Protein AF-A0A183JDX3-F1 (afdb_monomer_lite)

pLDDT: mean 74.55, std 18.87, range [30.03, 95.31]

Sequence (227 aa):
MFKSTNFLLRFPTIQSLLNSSECTKDICSSSSLNRWYLSYLRGTRVLKPPKNPFVYDRDWENEPYKPKAKDEYLLPVKSLKDFQSLDERCKNMFTYSFVYKRQEFQENLNEILKELGFEPTDDSLAAKIVRMTLELRYKKWRLKEHPRCITLKLATKCLMNARQRTLRLLRATNLSEFHRITSALKIVHYEHVDPYRLYTDDPMVQRKNSFRNECYQVRYSDELDIY

Organism: NCBI:txid6186

InterPro domains:
  IPR009068 uS15/NS1, RNA-binding domain superfamily [SSF47060] (109-187)

Structure (mmCIF, N/CA/C/O backbone):
data_AF-A0A183JDX3-F1
#
_entry.id   AF-A0A183JDX3-F1
#
loop_
_atom_site.group_PDB
_atom_site.id
_atom_site.type_symbol
_atom_site.label_atom_id
_atom_site.label_alt_id
_atom_site.label_comp_id
_atom_site.label_asym_id
_atom_site.label_entity_id
_atom_site.label_seq_id
_atom_site.pdbx_PDB_ins_code
_atom_site.Cartn_x
_atom_site.Cartn_y
_atom_site.Cartn_z
_atom_site.occupancy
_atom_site.B_iso_or_equiv
_atom_site.auth_seq_id
_atom_site.auth_comp_id
_atom_site.auth_asym_id
_atom_site.auth_atom_id
_atom_site.pdbx_PDB_model_num
ATOM 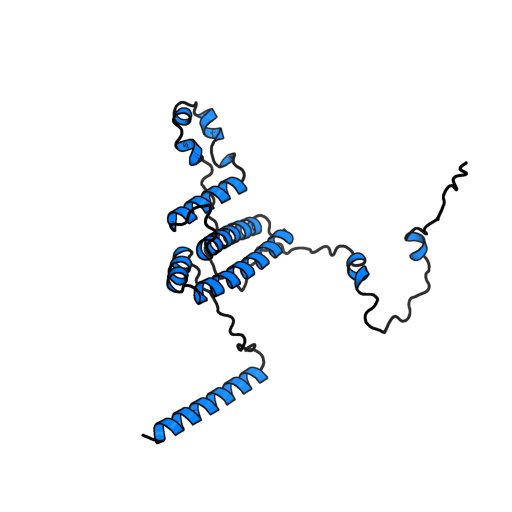1 N N . MET A 1 1 ? 35.059 55.827 22.261 1.00 35.09 1 MET A N 1
ATOM 2 C CA . MET A 1 1 ? 34.004 54.801 22.392 1.00 35.09 1 MET A CA 1
ATOM 3 C C . MET A 1 1 ? 32.829 55.181 21.495 1.00 35.09 1 MET A C 1
ATOM 5 O O . MET A 1 1 ? 32.342 56.293 21.607 1.00 35.09 1 MET A O 1
ATOM 9 N N . PHE A 1 2 ? 32.511 54.279 20.560 1.00 35.81 2 PHE A N 1
ATOM 10 C CA . PHE A 1 2 ? 31.335 54.135 19.681 1.00 35.81 2 PHE A CA 1
ATOM 11 C C . PHE A 1 2 ? 30.591 55.378 19.146 1.00 35.81 2 PHE A C 1
ATOM 13 O O . PHE A 1 2 ? 29.786 55.990 19.839 1.00 35.81 2 PHE A O 1
ATOM 20 N N . LYS A 1 3 ? 30.743 55.632 17.836 1.00 30.03 3 LYS A N 1
ATOM 21 C CA . LYS A 1 3 ? 29.701 56.246 16.995 1.00 30.03 3 LYS A CA 1
ATOM 22 C C . LYS A 1 3 ? 29.127 55.157 16.084 1.00 30.03 3 LYS A C 1
ATOM 24 O O . LYS A 1 3 ? 29.863 54.586 15.284 1.00 30.03 3 LYS A O 1
ATOM 29 N N . SER A 1 4 ? 27.842 54.851 16.240 1.00 38.09 4 SER A N 1
ATOM 30 C CA . SER A 1 4 ? 27.071 53.971 15.361 1.00 38.09 4 SER A CA 1
ATOM 31 C C . SER A 1 4 ? 26.630 54.739 14.111 1.00 38.09 4 SER A C 1
ATOM 33 O O . SER A 1 4 ? 26.054 55.822 14.198 1.00 38.09 4 SER A O 1
ATOM 35 N N . THR A 1 5 ? 26.910 54.193 12.930 1.00 39.38 5 THR A N 1
ATOM 36 C CA . THR A 1 5 ? 26.408 54.706 11.652 1.00 39.38 5 THR A CA 1
ATOM 37 C C . THR A 1 5 ? 25.025 54.118 11.383 1.00 39.38 5 THR A C 1
ATOM 39 O O . THR A 1 5 ? 24.867 52.922 11.147 1.00 39.38 5 THR A O 1
ATOM 42 N N . ASN A 1 6 ? 23.999 54.966 11.436 1.00 36.34 6 ASN A N 1
ATOM 43 C CA . ASN A 1 6 ? 22.645 54.607 11.029 1.00 36.34 6 ASN A CA 1
ATOM 44 C C . ASN A 1 6 ? 22.537 54.547 9.496 1.00 36.34 6 ASN A C 1
ATOM 46 O O . ASN A 1 6 ? 22.818 55.524 8.810 1.00 36.34 6 ASN A O 1
ATOM 50 N N . PHE A 1 7 ? 22.123 53.374 9.009 1.00 36.69 7 PHE A N 1
ATOM 51 C CA . PHE A 1 7 ? 21.102 53.122 7.983 1.00 36.69 7 PHE A CA 1
ATOM 52 C C . PHE A 1 7 ? 20.872 54.160 6.867 1.00 36.69 7 PHE A C 1
ATOM 54 O O . PHE A 1 7 ? 20.421 55.271 7.123 1.00 36.69 7 PHE A O 1
ATOM 61 N N . LEU A 1 8 ? 20.975 53.703 5.610 1.00 34.88 8 LEU A N 1
ATOM 62 C CA . LEU A 1 8 ? 19.830 53.487 4.698 1.00 34.88 8 LEU A CA 1
ATOM 63 C C . LEU A 1 8 ? 20.342 53.061 3.304 1.00 34.88 8 LEU A C 1
ATOM 65 O O . LEU A 1 8 ? 20.501 53.880 2.401 1.00 34.88 8 LEU A O 1
ATOM 69 N N . LEU A 1 9 ? 20.557 51.758 3.095 1.00 36.97 9 LEU A N 1
ATOM 70 C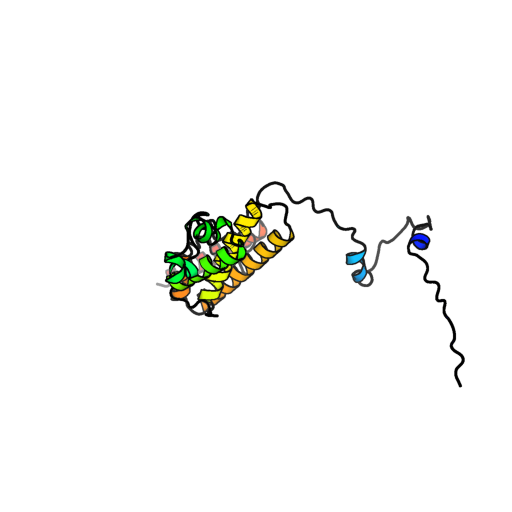 CA . LEU A 1 9 ? 20.604 51.199 1.740 1.00 36.97 9 LEU A CA 1
ATOM 71 C C . LEU A 1 9 ? 19.167 51.163 1.209 1.00 36.97 9 LEU A C 1
ATOM 73 O O . LEU A 1 9 ? 18.393 50.262 1.531 1.00 36.97 9 LEU A O 1
ATOM 77 N N . ARG A 1 10 ? 18.788 52.180 0.427 1.00 36.66 10 ARG A N 1
ATOM 78 C CA . ARG A 1 10 ? 17.559 52.151 -0.372 1.00 36.66 10 ARG A CA 1
ATOM 79 C C . ARG A 1 10 ? 17.714 51.072 -1.443 1.00 36.66 10 ARG A C 1
ATOM 81 O O . ARG A 1 10 ? 18.332 51.308 -2.475 1.00 36.66 10 ARG A O 1
ATOM 88 N N . PHE A 1 11 ? 17.153 49.893 -1.201 1.00 40.62 11 PHE A N 1
ATOM 89 C CA . PHE A 1 11 ? 16.909 48.933 -2.271 1.00 40.62 11 PHE A CA 1
ATOM 90 C C . PHE A 1 11 ? 15.756 49.451 -3.141 1.00 40.62 11 PHE A C 1
ATOM 92 O O . PHE A 1 11 ? 14.725 49.853 -2.591 1.00 40.62 11 PHE A O 1
ATOM 99 N N . PRO A 1 12 ? 15.894 49.467 -4.476 1.00 41.47 12 PRO A N 1
ATOM 100 C CA . PRO A 1 12 ? 14.787 49.822 -5.347 1.00 41.47 12 PRO A CA 1
ATOM 101 C C . PRO A 1 12 ? 13.694 48.755 -5.222 1.00 41.47 12 PRO A C 1
ATOM 103 O O . PRO A 1 12 ? 13.955 47.553 -5.288 1.00 41.47 12 PRO A O 1
ATOM 106 N N . THR A 1 13 ? 12.457 49.191 -5.000 1.00 49.69 13 THR A N 1
ATOM 107 C CA . THR A 1 13 ? 11.287 48.314 -5.014 1.00 49.69 13 THR A CA 1
ATOM 108 C C . THR A 1 13 ? 11.065 47.788 -6.429 1.00 49.69 13 THR A C 1
ATOM 110 O O . THR A 1 13 ? 11.192 48.518 -7.404 1.00 49.69 13 THR A O 1
ATOM 113 N N . ILE A 1 14 ? 10.685 46.512 -6.541 1.00 50.12 14 ILE A N 1
ATOM 114 C CA . ILE A 1 14 ? 10.474 45.757 -7.797 1.00 50.12 14 ILE A CA 1
ATOM 115 C C . ILE A 1 14 ? 9.597 46.511 -8.821 1.00 50.12 14 ILE A C 1
ATOM 117 O O . ILE A 1 14 ? 9.719 46.315 -10.026 1.00 50.12 14 ILE A O 1
ATOM 121 N N . GLN A 1 15 ? 8.754 47.428 -8.352 1.00 41.53 15 GLN A N 1
ATOM 122 C CA . GLN A 1 15 ? 7.904 48.283 -9.174 1.00 41.53 15 GLN A CA 1
ATOM 123 C C . GLN A 1 15 ? 8.677 49.277 -10.057 1.00 41.53 15 GLN A C 1
ATOM 125 O O . GLN A 1 15 ? 8.211 49.587 -11.150 1.00 41.53 15 GLN A O 1
ATOM 130 N N . SER A 1 16 ? 9.869 49.732 -9.652 1.00 43.53 16 SER A N 1
ATOM 131 C CA . SER A 1 16 ? 10.686 50.644 -10.467 1.00 43.53 16 SER A CA 1
ATOM 132 C C . SER A 1 16 ? 11.325 49.960 -11.680 1.00 43.53 16 SER A C 1
ATOM 134 O O . SER A 1 16 ? 11.709 50.642 -12.622 1.00 43.53 16 SER A O 1
ATOM 136 N N . LEU A 1 17 ? 11.427 48.626 -11.673 1.00 45.41 17 LEU A N 1
ATOM 137 C CA . LEU A 1 17 ? 11.961 47.836 -12.789 1.00 45.41 17 LEU A CA 1
ATOM 138 C C . LEU A 1 17 ? 10.897 47.489 -13.841 1.00 45.41 17 LEU A C 1
ATOM 140 O O . LEU A 1 17 ? 11.241 47.082 -14.944 1.00 45.41 17 LEU A O 1
ATOM 144 N N . LEU A 1 18 ? 9.610 47.638 -13.512 1.00 43.84 18 LEU A N 1
ATOM 145 C CA . LEU A 1 18 ? 8.501 47.293 -14.409 1.00 43.84 18 LEU A CA 1
ATOM 146 C C . LEU A 1 18 ? 8.044 48.461 -15.297 1.00 43.84 18 LEU A C 1
ATOM 148 O O . LEU A 1 18 ? 7.317 48.230 -16.258 1.00 43.84 18 LEU A O 1
ATOM 152 N N . ASN A 1 19 ? 8.482 49.693 -15.009 1.00 42.38 19 ASN A N 1
ATOM 153 C CA . ASN A 1 19 ? 8.035 50.898 -15.719 1.00 42.38 19 ASN A CA 1
ATOM 154 C C . ASN A 1 19 ? 9.002 51.402 -16.805 1.00 42.38 19 ASN A C 1
ATOM 156 O O . ASN A 1 19 ? 8.698 52.397 -17.458 1.00 42.38 19 ASN A O 1
ATOM 160 N N . SER A 1 20 ? 10.142 50.746 -17.046 1.00 42.69 20 SER A N 1
ATOM 161 C CA . SER A 1 20 ? 10.972 51.058 -18.215 1.00 42.69 20 SER A CA 1
ATOM 162 C C . SER A 1 20 ? 10.390 50.365 -19.448 1.00 42.69 20 SER A C 1
ATOM 164 O O . SER A 1 20 ? 10.692 49.206 -19.740 1.00 42.69 20 SER A O 1
ATOM 166 N N . SER A 1 21 ? 9.527 51.076 -20.167 1.00 45.25 21 SER A N 1
ATOM 167 C CA . SER A 1 21 ? 8.898 50.674 -21.429 1.00 45.25 21 SER A CA 1
ATOM 168 C C . SER A 1 21 ? 9.868 50.669 -22.622 1.00 45.25 21 SER A C 1
ATOM 170 O O . SER A 1 21 ? 9.513 51.111 -23.710 1.00 45.25 21 SER A O 1
ATOM 172 N N . GLU A 1 22 ? 11.089 50.172 -22.437 1.00 41.06 22 GLU A N 1
ATOM 173 C CA . GLU A 1 22 ? 12.123 50.104 -23.474 1.00 41.06 22 GLU A CA 1
ATOM 174 C C . GLU A 1 22 ? 12.940 48.816 -23.329 1.00 41.06 22 GLU A C 1
ATOM 176 O O . GLU A 1 22 ? 14.082 48.826 -22.889 1.00 41.06 22 GLU A O 1
ATOM 181 N N . CYS A 1 23 ? 12.341 47.671 -23.661 1.00 36.16 23 CYS A N 1
ATOM 182 C CA . CYS A 1 23 ? 13.086 46.479 -24.091 1.00 36.16 23 CYS A CA 1
ATOM 183 C C . CYS A 1 23 ? 12.130 45.418 -24.641 1.00 36.16 23 CYS A C 1
ATOM 185 O O . CYS A 1 23 ? 12.027 44.295 -24.155 1.00 36.16 23 CYS A O 1
ATOM 187 N N . THR A 1 24 ? 11.385 45.780 -25.681 1.00 45.72 24 THR A N 1
ATOM 188 C CA . THR A 1 24 ? 10.804 44.800 -26.602 1.00 45.72 24 THR A CA 1
ATOM 189 C C . THR A 1 24 ? 11.690 44.735 -27.834 1.00 45.72 24 THR A C 1
ATOM 191 O O . THR A 1 24 ? 11.332 45.260 -28.880 1.00 45.72 24 THR A O 1
ATOM 194 N N . LYS A 1 25 ? 12.881 44.149 -27.695 1.00 39.91 25 LYS A N 1
ATOM 195 C CA . LYS A 1 25 ? 13.677 43.600 -28.799 1.00 39.91 25 LYS A CA 1
ATOM 196 C C . LYS A 1 25 ? 14.837 42.794 -28.221 1.00 39.91 25 LYS A C 1
ATOM 198 O O . LYS A 1 25 ? 15.556 43.259 -27.349 1.00 39.91 25 LYS A O 1
ATOM 203 N N . ASP A 1 26 ? 14.943 41.574 -28.725 1.00 40.22 26 ASP A N 1
ATOM 204 C CA . ASP A 1 26 ? 16.137 40.736 -28.729 1.00 40.22 26 ASP A CA 1
ATOM 205 C C . ASP A 1 26 ? 16.632 40.185 -27.386 1.00 40.22 26 ASP A C 1
ATOM 207 O O . ASP A 1 26 ? 17.630 40.611 -26.819 1.00 40.22 26 ASP A O 1
ATOM 211 N N . ILE A 1 27 ? 16.007 39.085 -26.955 1.00 40.56 27 ILE A N 1
ATOM 212 C CA . ILE A 1 27 ? 16.727 38.045 -26.205 1.00 40.56 27 ILE A CA 1
ATOM 213 C C . ILE A 1 27 ? 16.559 36.713 -26.942 1.00 40.56 27 ILE A C 1
ATOM 215 O O . ILE A 1 27 ? 15.945 35.760 -26.465 1.00 40.56 27 ILE A O 1
ATOM 219 N N . CYS A 1 28 ? 17.117 36.658 -28.150 1.00 39.75 28 CYS A N 1
ATOM 220 C CA . CYS A 1 28 ? 17.696 35.422 -28.656 1.00 39.75 28 CYS A CA 1
ATOM 221 C C . CYS A 1 28 ? 19.185 35.422 -28.288 1.00 39.75 28 CYS A C 1
ATOM 223 O O . CYS A 1 28 ? 19.949 36.209 -28.833 1.00 39.75 28 CYS A O 1
ATOM 225 N N . SER A 1 29 ? 19.577 34.527 -27.375 1.00 37.00 29 SER A N 1
ATOM 226 C CA . SER A 1 29 ? 20.849 33.775 -27.352 1.00 37.00 29 SER A CA 1
ATOM 227 C C . SER A 1 29 ? 21.480 33.608 -25.960 1.00 37.00 29 SER A C 1
ATOM 229 O O . SER A 1 29 ? 21.424 34.468 -25.087 1.00 37.00 29 SER A O 1
ATOM 231 N N . SER A 1 30 ? 22.146 32.456 -25.830 1.00 36.34 30 SER A N 1
ATOM 232 C CA . SER A 1 30 ? 23.138 32.050 -24.825 1.00 36.34 30 SER A CA 1
ATOM 233 C C . SER A 1 30 ? 22.654 31.560 -23.440 1.00 36.34 30 SER A C 1
ATOM 235 O O . SER A 1 30 ? 22.502 32.269 -22.454 1.00 36.34 30 SER A O 1
ATOM 237 N N . SER A 1 31 ? 22.428 30.243 -23.391 1.00 49.88 31 SER A N 1
ATOM 238 C CA . SER A 1 31 ? 23.102 29.287 -22.493 1.00 49.88 31 SER A CA 1
ATOM 239 C C . SER A 1 31 ? 23.510 29.708 -21.063 1.00 49.88 31 SER A C 1
ATOM 241 O O . SER A 1 31 ? 24.433 30.480 -20.832 1.00 49.88 31 SER A O 1
ATOM 243 N N . SER A 1 32 ? 22.959 28.949 -20.110 1.00 48.84 32 SER A N 1
ATOM 244 C CA . SER A 1 32 ? 23.486 28.592 -18.775 1.00 48.84 32 SER A CA 1
ATOM 245 C C . SER A 1 32 ? 23.275 29.527 -17.574 1.00 48.84 32 SER A C 1
ATOM 247 O O . SER A 1 32 ? 23.035 28.996 -16.491 1.00 48.84 32 SER A O 1
ATOM 249 N N . LEU A 1 33 ? 23.250 30.856 -17.706 1.00 44.81 33 LEU A N 1
ATOM 250 C CA . LEU A 1 33 ? 23.292 31.728 -16.509 1.00 44.81 33 LEU A CA 1
ATOM 251 C C . LEU A 1 33 ? 21.928 32.144 -15.914 1.00 44.81 33 LEU A C 1
ATOM 253 O O . LEU A 1 33 ? 21.844 32.468 -14.732 1.00 44.81 33 LEU A O 1
ATOM 257 N N . ASN A 1 34 ? 20.829 32.030 -16.664 1.00 45.94 34 ASN A N 1
ATOM 258 C CA . ASN A 1 34 ? 19.515 32.552 -16.242 1.00 45.94 34 ASN A CA 1
ATOM 259 C C . ASN A 1 34 ? 18.521 31.499 -15.712 1.00 45.94 34 ASN A C 1
ATOM 261 O O . ASN A 1 34 ? 17.325 31.758 -15.579 1.00 45.94 34 ASN A O 1
ATOM 265 N N . ARG A 1 35 ? 18.978 30.277 -15.403 1.00 53.47 35 ARG A N 1
ATOM 266 C CA . ARG A 1 35 ? 18.062 29.162 -15.087 1.00 53.47 35 ARG A CA 1
ATOM 267 C C . ARG A 1 35 ? 17.521 29.166 -13.655 1.00 53.47 35 ARG A C 1
ATOM 269 O O . ARG A 1 35 ? 16.431 28.649 -13.428 1.00 53.47 35 ARG A O 1
ATOM 276 N N . TRP A 1 36 ? 18.259 29.733 -12.704 1.00 56.72 36 TRP A N 1
ATOM 277 C CA . TRP A 1 36 ? 17.958 29.591 -11.277 1.00 56.72 36 TRP A CA 1
ATOM 278 C C . TRP A 1 36 ? 16.724 30.397 -10.837 1.00 56.72 36 TRP A C 1
ATOM 280 O O . TRP A 1 36 ? 15.863 29.868 -10.129 1.00 56.72 36 TRP A O 1
ATOM 290 N N . TYR A 1 37 ? 16.564 31.626 -11.338 1.00 58.56 37 TYR A N 1
ATOM 291 C CA . TYR A 1 37 ? 15.436 32.497 -10.987 1.00 58.56 37 TYR A CA 1
ATOM 292 C C . TYR A 1 37 ? 14.173 32.270 -11.842 1.00 58.56 37 TYR A C 1
ATOM 294 O O . TYR A 1 37 ? 13.081 32.671 -11.443 1.00 58.56 37 TYR A O 1
ATOM 302 N N . LEU A 1 38 ? 14.266 31.561 -12.979 1.00 56.62 38 LEU A N 1
ATOM 303 C CA . LEU A 1 38 ? 13.101 31.194 -13.806 1.00 56.62 38 LEU A CA 1
ATOM 304 C C . LEU A 1 38 ? 12.068 30.353 -13.039 1.00 56.62 38 LEU A C 1
ATOM 306 O O . LEU A 1 38 ? 10.882 30.399 -13.356 1.00 56.62 38 LEU A O 1
ATOM 310 N N . SER A 1 39 ? 12.495 29.598 -12.024 1.00 58.28 39 SER A N 1
ATOM 311 C CA . SER A 1 39 ? 11.610 28.883 -11.090 1.00 58.28 39 SER A CA 1
ATOM 312 C C . SER A 1 39 ? 10.710 29.838 -10.304 1.00 58.28 39 SER A C 1
ATOM 314 O O . SER A 1 39 ? 9.549 29.522 -10.068 1.00 58.28 39 SER A O 1
ATOM 316 N N . TYR A 1 40 ? 11.256 30.997 -9.928 1.00 54.25 40 TYR A N 1
ATOM 317 C CA . TYR A 1 40 ? 10.613 32.013 -9.096 1.00 54.25 40 TYR A CA 1
ATOM 318 C C . TYR A 1 40 ? 9.780 33.003 -9.923 1.00 54.25 40 TYR A C 1
ATOM 320 O O . TYR A 1 40 ? 8.765 33.493 -9.441 1.00 54.25 40 TYR A O 1
ATOM 328 N N . LEU A 1 41 ? 10.167 33.258 -11.181 1.00 54.12 41 LEU A N 1
ATOM 329 C CA . LEU A 1 41 ? 9.411 34.101 -12.122 1.00 54.12 41 LEU A CA 1
ATOM 330 C C . LEU A 1 41 ? 8.269 33.370 -12.836 1.00 54.12 41 LEU A C 1
ATOM 332 O O . LEU A 1 41 ? 7.414 34.006 -13.454 1.00 54.12 41 LEU A O 1
ATOM 336 N N . ARG A 1 42 ? 8.219 32.035 -12.772 1.00 54.88 42 ARG A N 1
ATOM 337 C CA . ARG A 1 42 ? 7.025 31.296 -13.186 1.00 54.88 42 ARG A CA 1
ATOM 338 C C . ARG A 1 42 ? 5.932 31.604 -12.171 1.00 54.88 42 ARG A C 1
ATOM 340 O O . ARG A 1 42 ? 5.873 30.964 -11.125 1.00 54.88 42 ARG A O 1
ATOM 347 N N . GLY A 1 43 ? 5.062 32.559 -12.506 1.00 51.81 43 GLY A N 1
ATOM 348 C CA . GLY A 1 43 ? 3.806 32.770 -11.791 1.00 51.81 43 GLY A CA 1
ATOM 349 C C . GLY A 1 43 ? 3.154 31.419 -11.512 1.00 51.81 43 GLY A C 1
ATOM 350 O O . GLY A 1 43 ? 3.246 30.511 -12.349 1.00 51.81 43 GLY A O 1
ATOM 351 N N . THR A 1 44 ? 2.581 31.258 -10.317 1.00 49.75 44 THR A N 1
ATOM 352 C CA . THR A 1 44 ? 1.925 30.022 -9.883 1.00 49.75 44 THR A CA 1
ATOM 353 C C . THR A 1 44 ? 1.008 29.558 -11.002 1.00 49.75 44 THR A C 1
ATOM 355 O O . THR A 1 44 ? -0.056 30.129 -11.232 1.00 49.75 44 THR A O 1
ATOM 358 N N . ARG A 1 45 ? 1.445 28.549 -11.772 1.00 54.25 45 ARG A N 1
ATOM 359 C CA . ARG A 1 45 ? 0.594 27.973 -12.808 1.00 54.25 45 ARG A CA 1
ATOM 360 C C . ARG A 1 45 ? -0.629 27.495 -12.056 1.00 54.25 45 ARG A C 1
ATOM 362 O O . ARG A 1 45 ? -0.518 26.570 -11.250 1.00 54.25 45 ARG A O 1
ATOM 369 N N . VAL A 1 46 ? -1.766 28.146 -12.291 1.00 53.34 46 VAL A N 1
ATOM 370 C CA . VAL A 1 46 ? -3.067 27.679 -11.827 1.00 53.34 46 VAL A CA 1
ATOM 371 C C . VAL A 1 46 ? -3.315 26.397 -12.601 1.00 53.34 46 VAL A C 1
ATOM 373 O O . VAL A 1 46 ? -3.928 26.383 -13.667 1.00 53.34 46 VAL A O 1
ATOM 376 N N . LEU A 1 47 ? -2.720 25.309 -12.115 1.00 57.16 47 LEU A N 1
ATOM 377 C CA . LEU A 1 47 ? -3.016 23.977 -12.580 1.00 57.16 47 LEU A CA 1
ATOM 378 C C . LEU A 1 47 ? -4.502 23.830 -12.291 1.00 57.16 47 LEU A C 1
ATOM 380 O O . LEU A 1 47 ? -4.909 23.844 -11.135 1.00 57.16 47 LEU A O 1
ATOM 384 N N . LYS A 1 48 ? -5.315 23.795 -13.345 1.00 61.19 48 LYS A N 1
ATOM 385 C CA . LYS A 1 48 ? -6.716 23.403 -13.257 1.00 61.19 48 LYS A CA 1
ATOM 386 C C . LYS A 1 48 ? -6.698 21.878 -13.272 1.00 61.19 48 LYS A C 1
ATOM 388 O O . LYS A 1 48 ? -6.589 21.302 -14.355 1.00 61.19 48 LYS A O 1
ATOM 393 N N . PRO A 1 49 ? -6.687 21.200 -12.112 1.00 64.75 49 PRO A N 1
ATOM 394 C CA . PRO A 1 49 ? -6.701 19.752 -12.114 1.00 64.75 49 PRO A CA 1
ATOM 395 C C . PRO A 1 49 ? -7.998 19.270 -12.778 1.00 64.75 49 PRO A C 1
ATOM 397 O O . PRO A 1 49 ? -9.052 19.891 -12.588 1.00 64.75 49 PRO A O 1
ATOM 400 N N . PRO A 1 50 ? -7.939 18.191 -13.572 1.00 66.06 50 PRO A N 1
ATOM 401 C CA . PRO A 1 50 ? -9.121 17.646 -14.220 1.00 66.06 50 PRO A CA 1
ATOM 402 C C . PRO A 1 50 ? -10.165 17.240 -13.175 1.00 66.06 50 PRO A C 1
ATOM 404 O O . PRO A 1 50 ? -9.840 16.879 -12.044 1.00 66.06 50 PRO A O 1
ATOM 407 N N . LYS A 1 51 ? -11.442 17.329 -13.558 1.00 65.38 51 LYS A N 1
ATOM 408 C CA . LYS A 1 51 ? -12.567 16.927 -12.699 1.00 65.38 51 LYS A CA 1
ATOM 409 C C . LYS A 1 51 ? -12.695 15.406 -12.584 1.00 65.38 51 LYS A C 1
ATOM 411 O O . LYS A 1 51 ? -13.209 14.925 -11.581 1.00 65.38 51 LYS A O 1
ATOM 416 N N . ASN A 1 52 ? -12.233 14.679 -13.598 1.00 66.06 52 ASN A N 1
ATOM 417 C CA . ASN A 1 52 ? -12.397 13.235 -13.680 1.00 66.06 52 ASN A CA 1
ATOM 418 C C . ASN A 1 52 ? -11.394 12.517 -12.766 1.00 66.06 52 ASN A C 1
ATOM 420 O O . ASN A 1 52 ? -10.260 12.988 -12.616 1.00 66.06 52 ASN A O 1
ATOM 424 N N . PRO A 1 53 ? -11.789 11.376 -12.174 1.00 64.62 53 PRO A N 1
ATOM 425 C CA . PRO A 1 53 ? -10.879 10.546 -11.401 1.00 64.62 53 PRO A CA 1
ATOM 426 C C . PRO A 1 53 ? -9.705 10.108 -12.281 1.00 64.62 53 PRO A C 1
ATOM 428 O O . PRO A 1 53 ? -9.878 9.752 -13.446 1.00 64.62 53 PRO A O 1
ATOM 431 N N . PHE A 1 54 ? -8.496 10.159 -11.725 1.00 66.00 54 PHE A N 1
ATOM 432 C CA . PHE A 1 54 ? -7.305 9.742 -12.453 1.00 66.00 54 PHE A CA 1
ATOM 433 C C . PHE A 1 54 ? -7.307 8.228 -12.649 1.00 66.00 54 PHE A C 1
ATOM 435 O O . PHE A 1 54 ? -7.363 7.473 -11.678 1.00 66.00 54 PHE A O 1
ATOM 442 N N . VAL A 1 55 ? -7.187 7.809 -13.903 1.00 64.88 55 VAL A N 1
ATOM 443 C CA . VAL A 1 55 ? -6.822 6.443 -14.272 1.00 64.88 55 VAL A CA 1
ATOM 444 C C . VAL A 1 55 ? -5.302 6.412 -14.406 1.00 64.88 55 VAL A C 1
ATOM 446 O O . VAL A 1 55 ? -4.711 7.311 -15.007 1.00 64.88 55 VAL A O 1
ATOM 449 N N . TYR A 1 56 ? -4.655 5.437 -13.771 1.00 67.88 56 TYR A N 1
ATOM 450 C CA . TYR A 1 56 ? -3.214 5.244 -13.884 1.00 67.88 56 TYR A CA 1
ATOM 451 C C . TYR A 1 56 ? -2.957 4.101 -14.865 1.00 67.88 56 TYR A C 1
ATOM 453 O O . TYR A 1 56 ? -3.220 2.951 -14.541 1.00 67.88 56 TYR A O 1
ATOM 461 N N . ASP A 1 57 ? -2.385 4.402 -16.030 1.00 62.78 57 ASP A N 1
ATOM 462 C CA . ASP A 1 57 ? -2.137 3.402 -17.086 1.00 62.78 57 ASP A CA 1
ATOM 463 C C . ASP A 1 57 ? -1.183 2.272 -16.650 1.00 62.78 57 ASP A C 1
ATOM 465 O O . ASP A 1 57 ? -1.157 1.201 -17.241 1.00 62.78 57 ASP A O 1
ATOM 469 N N . ARG A 1 58 ? -0.380 2.504 -15.600 1.00 66.75 58 ARG A N 1
ATOM 470 C CA . ARG A 1 58 ? 0.585 1.541 -15.031 1.00 66.75 58 ARG A CA 1
ATOM 471 C C . ARG A 1 58 ? 0.174 1.025 -13.659 1.00 66.75 58 ARG A C 1
ATOM 473 O O . ARG A 1 58 ? 1.028 0.764 -12.804 1.00 66.75 58 ARG A O 1
ATOM 480 N N . ASP A 1 59 ? -1.124 0.960 -13.406 1.00 72.62 59 ASP A N 1
ATOM 481 C CA . ASP A 1 59 ? -1.623 0.418 -12.159 1.00 72.62 59 ASP A CA 1
ATOM 482 C C . ASP A 1 59 ? -1.592 -1.108 -12.168 1.00 72.62 59 ASP A C 1
ATOM 484 O O . ASP A 1 59 ? -2.307 -1.758 -12.917 1.00 72.62 59 ASP A O 1
ATOM 488 N N . TRP A 1 60 ? -0.730 -1.693 -11.337 1.00 75.06 60 TRP A N 1
ATOM 489 C CA . TRP A 1 60 ? -0.591 -3.151 -11.256 1.00 75.06 60 TRP A CA 1
ATOM 490 C C . TRP A 1 60 ? -1.671 -3.821 -10.395 1.00 75.06 60 TRP A C 1
ATOM 492 O O . TRP A 1 60 ? -1.637 -5.037 -10.209 1.00 75.06 60 TRP A O 1
ATOM 502 N N . GLU A 1 61 ? -2.605 -3.040 -9.848 1.00 76.00 61 GLU A N 1
ATOM 503 C CA . GLU A 1 61 ? -3.614 -3.490 -8.890 1.00 76.00 61 GLU A CA 1
ATOM 504 C C . GLU A 1 61 ? -4.985 -2.879 -9.152 1.00 76.00 61 GLU A C 1
ATOM 506 O O . GLU A 1 61 ? -5.112 -1.663 -9.302 1.00 76.00 61 GLU A O 1
ATOM 511 N N . ASN A 1 62 ? -6.011 -3.725 -9.043 1.00 67.19 62 ASN A N 1
ATOM 512 C CA . ASN A 1 62 ? -7.407 -3.341 -9.250 1.00 67.19 62 ASN A CA 1
ATOM 513 C C . ASN A 1 62 ? -8.236 -3.333 -7.955 1.00 67.19 62 ASN A C 1
ATOM 515 O O . ASN A 1 62 ? -9.361 -2.835 -7.953 1.00 67.19 62 ASN A O 1
ATOM 519 N N . GLU A 1 63 ? -7.711 -3.859 -6.842 1.00 84.00 63 GLU A N 1
ATOM 520 C CA . GLU A 1 63 ? -8.482 -3.928 -5.601 1.00 84.00 63 GLU A CA 1
ATOM 521 C C . GLU A 1 63 ? -8.657 -2.543 -4.951 1.00 84.00 63 GLU A C 1
ATOM 523 O O . GLU A 1 63 ? -7.669 -1.857 -4.660 1.00 84.00 63 GLU A O 1
ATOM 528 N N . PRO A 1 64 ? -9.905 -2.113 -4.682 1.00 85.12 64 PRO A N 1
ATOM 529 C CA . PRO A 1 64 ? -10.159 -0.861 -3.989 1.00 85.12 64 PRO A CA 1
ATOM 530 C C . PRO A 1 64 ? -9.837 -0.973 -2.493 1.00 85.12 64 PRO A C 1
ATOM 532 O O . PRO A 1 64 ? -9.904 -2.046 -1.896 1.00 85.12 64 PRO A O 1
ATOM 535 N N . TYR A 1 65 ? -9.538 0.169 -1.870 1.00 88.94 65 TYR A N 1
ATOM 536 C CA . TYR A 1 65 ? -9.524 0.270 -0.411 1.00 88.94 65 TYR A CA 1
ATOM 537 C C . TYR A 1 65 ? -10.932 0.034 0.139 1.00 88.94 65 TYR A C 1
ATOM 539 O O . TYR A 1 65 ? -11.893 0.620 -0.367 1.00 88.94 65 TYR A O 1
ATOM 547 N N . LYS A 1 66 ? -11.034 -0.806 1.169 1.00 87.81 66 LYS A N 1
ATOM 548 C CA . LYS A 1 66 ? -12.278 -1.099 1.877 1.00 87.81 66 LYS A CA 1
ATOM 549 C C . LYS A 1 66 ? -12.220 -0.409 3.244 1.00 87.81 66 LYS A C 1
ATOM 551 O O . LYS A 1 66 ? -11.459 -0.870 4.090 1.00 87.81 66 LYS A O 1
ATOM 556 N N . PRO A 1 67 ? -12.927 0.716 3.442 1.00 86.06 67 PRO A N 1
ATOM 557 C CA . PRO A 1 67 ? -13.039 1.316 4.765 1.00 86.06 67 PRO A CA 1
ATOM 558 C C . PRO A 1 67 ? -13.839 0.400 5.696 1.00 86.06 67 PRO A C 1
ATOM 560 O O . PRO A 1 67 ? -14.678 -0.377 5.224 1.00 86.06 67 PRO A O 1
ATOM 563 N N . LYS A 1 68 ? -13.589 0.509 7.000 1.00 86.00 68 LYS A N 1
ATOM 564 C CA . LYS A 1 68 ? -14.362 -0.220 8.013 1.00 86.00 68 LYS A CA 1
ATOM 565 C C . LYS A 1 68 ? -15.781 0.327 8.117 1.00 86.00 68 LYS A C 1
ATOM 567 O O . LYS A 1 68 ? -16.051 1.474 7.738 1.00 86.00 68 LYS A O 1
ATOM 572 N N . ALA A 1 69 ? -16.705 -0.496 8.609 1.00 85.94 69 ALA A N 1
ATOM 573 C CA . ALA A 1 69 ? -18.065 -0.030 8.830 1.00 85.94 69 ALA A CA 1
ATOM 574 C C . ALA A 1 69 ? -18.074 1.023 9.948 1.00 85.94 69 ALA A C 1
ATOM 576 O O . ALA A 1 69 ? -17.383 0.898 10.954 1.00 85.94 69 ALA A O 1
ATOM 577 N N . LYS A 1 70 ? -18.864 2.085 9.770 1.00 84.19 70 LYS A N 1
ATOM 578 C CA . LYS A 1 70 ? -18.881 3.225 10.701 1.00 84.19 70 LYS A CA 1
ATOM 579 C C . LYS A 1 70 ? -19.352 2.851 12.104 1.00 84.19 70 LYS A C 1
ATOM 581 O O . LYS A 1 70 ? -18.924 3.491 13.058 1.00 84.19 70 LYS A O 1
ATOM 586 N N . ASP A 1 71 ? -20.203 1.835 12.190 1.00 82.81 71 ASP A N 1
ATOM 587 C CA . ASP A 1 71 ? -20.859 1.396 13.421 1.00 82.81 71 ASP A CA 1
ATOM 588 C C . ASP A 1 71 ? -20.048 0.311 14.149 1.00 82.81 71 ASP A C 1
ATOM 590 O O . ASP A 1 71 ? -20.399 -0.105 15.250 1.00 82.81 71 ASP A O 1
ATOM 594 N N . GLU A 1 72 ? -18.942 -0.150 13.558 1.00 85.44 72 GLU A N 1
ATOM 595 C CA . GLU A 1 72 ? -18.033 -1.077 14.222 1.00 85.44 72 GLU A CA 1
ATOM 596 C C . GLU A 1 72 ? -17.247 -0.364 15.325 1.00 85.44 72 GLU A C 1
ATOM 598 O O . GLU A 1 72 ? -16.752 0.754 15.153 1.00 85.44 72 GLU A O 1
ATOM 603 N N . TYR A 1 73 ? -17.108 -1.042 16.464 1.00 84.06 73 TYR A N 1
ATOM 604 C CA . TYR A 1 73 ? -16.263 -0.591 17.563 1.00 84.06 73 TYR A CA 1
ATOM 605 C C . TYR A 1 73 ? -14.782 -0.787 17.244 1.00 84.06 73 TYR A C 1
ATOM 607 O O . TYR A 1 73 ? -14.386 -1.784 16.634 1.00 84.06 73 TYR A O 1
ATOM 615 N N . LEU A 1 74 ? -13.963 0.132 17.749 1.00 83.50 74 LEU A N 1
ATOM 616 C CA . LEU A 1 74 ? -12.508 0.049 17.713 1.00 83.50 74 LEU A CA 1
ATOM 617 C C . LEU A 1 74 ? -12.016 -1.290 18.278 1.00 83.50 74 LEU A C 1
ATOM 619 O O . LEU A 1 74 ? -12.293 -1.634 19.431 1.00 83.50 74 LEU A O 1
ATOM 623 N N . LEU A 1 75 ? -11.237 -2.028 17.484 1.00 77.38 75 LEU A N 1
ATOM 624 C CA . LEU A 1 75 ? -10.726 -3.348 17.871 1.00 77.38 75 LEU A CA 1
ATOM 625 C C . LEU A 1 75 ? -9.961 -3.365 19.206 1.00 77.38 75 LEU A C 1
ATOM 627 O O . LEU A 1 75 ? -10.239 -4.261 20.004 1.00 77.38 75 LEU A O 1
ATOM 631 N N . PRO A 1 76 ? -9.056 -2.406 19.507 1.00 78.69 76 PRO A N 1
ATOM 632 C CA . PRO A 1 76 ? -8.325 -2.412 20.778 1.00 78.69 76 PRO A CA 1
ATOM 633 C C . PRO A 1 76 ? -9.243 -2.213 21.988 1.00 78.69 76 PRO A C 1
ATOM 635 O O . PRO A 1 76 ? -8.985 -2.727 23.074 1.00 78.69 76 PRO A O 1
ATOM 638 N N . VAL A 1 77 ? -10.326 -1.459 21.793 1.00 80.06 77 VAL A N 1
ATOM 639 C CA . VAL A 1 77 ? -11.266 -1.086 22.852 1.00 80.06 77 VAL A CA 1
ATOM 640 C C . VAL A 1 77 ? -12.266 -2.214 23.102 1.00 80.06 77 VAL A C 1
ATOM 642 O O . VAL A 1 77 ? -12.620 -2.483 24.248 1.00 80.06 77 VAL A O 1
ATOM 645 N N . LYS A 1 78 ? -12.647 -2.950 22.049 1.00 79.50 78 LYS A N 1
ATOM 646 C CA . LYS A 1 78 ? -13.574 -4.089 22.126 1.00 79.50 78 LYS A CA 1
ATOM 647 C C . LYS A 1 78 ? -13.103 -5.190 23.088 1.00 79.50 78 LYS A C 1
ATOM 649 O O . LYS A 1 78 ? -13.936 -5.868 23.684 1.00 79.50 78 LYS A O 1
ATOM 654 N N . SER A 1 79 ? -11.791 -5.368 23.248 1.00 80.44 79 SER A N 1
ATOM 655 C CA . SER A 1 79 ? -11.204 -6.369 24.152 1.00 80.44 79 SER A CA 1
ATOM 656 C C . SER A 1 79 ? -11.112 -5.942 25.622 1.00 80.44 79 SER A C 1
ATOM 658 O O . SER A 1 79 ? -10.783 -6.775 26.467 1.00 80.44 79 SER A O 1
ATOM 660 N N . LEU A 1 80 ? -11.372 -4.674 25.956 1.00 87.38 80 LEU A N 1
ATOM 661 C CA . LEU A 1 80 ? -11.249 -4.180 27.330 1.00 87.38 80 LEU A CA 1
ATOM 662 C C . LEU A 1 80 ? -12.482 -4.555 28.160 1.00 87.38 80 LEU A C 1
ATOM 664 O O . LEU A 1 80 ? -13.619 -4.363 27.732 1.00 87.38 80 LEU A O 1
ATOM 668 N N . LYS A 1 81 ? -12.259 -5.055 29.381 1.00 84.50 81 LYS A N 1
ATOM 669 C CA . LYS A 1 81 ? -13.344 -5.430 30.306 1.00 84.50 81 LYS A CA 1
ATOM 670 C C . LYS A 1 81 ? -14.195 -4.219 30.692 1.00 84.50 81 LYS A C 1
ATOM 672 O O . LYS A 1 81 ? -15.419 -4.292 30.643 1.00 84.50 81 LYS A O 1
ATOM 677 N N . ASP A 1 82 ? -13.544 -3.087 30.946 1.00 85.38 82 ASP A N 1
ATOM 678 C CA . ASP A 1 82 ? -14.197 -1.835 31.346 1.00 85.38 82 ASP A CA 1
ATOM 679 C C . ASP A 1 82 ? -15.112 -1.279 30.247 1.00 85.38 82 ASP A C 1
ATOM 681 O O . ASP A 1 82 ? -16.113 -0.620 30.526 1.00 85.38 82 ASP A O 1
ATOM 685 N N . PHE A 1 83 ? -14.815 -1.590 28.981 1.00 85.44 83 PHE A N 1
ATOM 686 C CA . PHE A 1 83 ? -15.639 -1.168 27.855 1.00 85.44 83 PHE A CA 1
ATOM 687 C C . PHE A 1 83 ? -16.998 -1.874 27.835 1.00 85.44 83 PHE A C 1
ATOM 689 O O . PHE A 1 83 ? -18.002 -1.277 27.447 1.00 85.44 83 PHE A O 1
ATOM 696 N N . GLN A 1 84 ? -17.069 -3.128 28.291 1.00 84.38 84 GLN A N 1
ATOM 697 C CA . GLN A 1 84 ? -18.321 -3.888 28.308 1.00 84.38 84 GLN A CA 1
ATOM 698 C C . GLN A 1 84 ? -19.313 -3.336 29.337 1.00 84.38 84 GLN A C 1
ATOM 700 O O . GLN A 1 84 ? -20.516 -3.341 29.071 1.00 84.38 84 GLN A O 1
ATOM 705 N N . SER A 1 85 ? -18.815 -2.791 30.450 1.00 88.56 85 SER A N 1
ATOM 706 C CA . SER A 1 85 ? -19.625 -2.158 31.498 1.00 88.56 85 SER A CA 1
ATOM 707 C C . SER A 1 85 ? -20.119 -0.747 31.168 1.00 88.56 85 SER A C 1
ATOM 709 O O . SER A 1 85 ? -20.958 -0.229 31.895 1.00 88.56 85 SER A O 1
ATOM 711 N N . LEU A 1 86 ? -19.620 -0.108 30.103 1.00 86.38 86 LEU A N 1
ATOM 712 C CA . LEU A 1 86 ? -20.031 1.252 29.745 1.00 86.38 86 LEU A CA 1
ATOM 713 C C . LEU A 1 86 ? -21.461 1.314 29.195 1.00 86.38 86 LEU A C 1
ATOM 715 O O . LEU A 1 86 ? -21.928 0.401 28.504 1.00 86.38 86 LEU A O 1
ATOM 719 N N . ASP A 1 87 ? -22.103 2.460 29.417 1.00 89.88 87 ASP A N 1
ATOM 720 C CA . ASP A 1 87 ? -23.366 2.820 28.780 1.00 89.88 87 ASP A CA 1
ATOM 721 C C . ASP A 1 87 ? -23.248 2.825 27.253 1.00 89.88 87 ASP A C 1
ATOM 723 O O . ASP A 1 87 ? -22.218 3.177 26.673 1.00 89.88 87 ASP A O 1
ATOM 727 N N . GLU A 1 88 ? -24.347 2.502 26.581 1.00 86.62 88 GLU A N 1
ATOM 728 C CA . GLU A 1 88 ? -24.405 2.371 25.123 1.00 86.62 88 GLU A CA 1
ATOM 729 C C . GLU A 1 88 ? -24.090 3.690 24.396 1.00 86.62 88 GLU A C 1
ATOM 731 O O . GLU A 1 88 ? -23.387 3.707 23.386 1.00 86.62 88 GLU A O 1
ATOM 736 N N . ARG A 1 89 ? -24.488 4.830 24.979 1.00 85.88 89 ARG A N 1
ATOM 737 C CA . ARG A 1 89 ? -24.110 6.165 24.480 1.00 85.88 89 ARG A CA 1
ATOM 738 C C . ARG A 1 89 ? -22.601 6.402 24.538 1.00 85.88 89 ARG A C 1
ATOM 740 O O . ARG A 1 89 ? -22.041 6.974 23.609 1.00 85.88 89 ARG A O 1
ATOM 747 N N . CYS A 1 90 ? -21.947 5.951 25.607 1.00 85.31 90 CYS A N 1
ATOM 748 C CA . CYS A 1 90 ? -20.499 6.055 25.763 1.00 85.31 90 CYS A CA 1
ATOM 749 C C . CYS A 1 90 ? -19.778 5.085 24.819 1.00 85.31 90 CYS A C 1
ATOM 751 O O . CYS A 1 90 ? -18.778 5.462 24.215 1.00 85.31 90 CYS A O 1
ATOM 753 N N . LYS A 1 91 ? -20.315 3.874 24.617 1.00 86.38 91 LYS A N 1
ATOM 754 C CA . LYS A 1 91 ? -19.792 2.896 23.647 1.00 86.38 91 LYS A CA 1
ATOM 755 C C . LYS A 1 91 ? -19.800 3.438 22.220 1.00 86.38 91 LYS A C 1
ATOM 757 O O . LYS A 1 91 ? -18.823 3.247 21.499 1.00 86.38 91 LYS A O 1
ATOM 762 N N . ASN A 1 92 ? -20.841 4.179 21.841 1.00 87.38 92 ASN A N 1
ATOM 763 C CA . ASN A 1 92 ? -20.940 4.800 20.518 1.00 87.38 92 ASN A CA 1
ATOM 764 C C . ASN A 1 92 ? -19.825 5.817 20.233 1.00 87.38 92 ASN A C 1
ATOM 766 O O . ASN A 1 92 ? -19.521 6.061 19.075 1.00 87.38 92 ASN A O 1
ATOM 770 N N . MET A 1 93 ? -19.166 6.387 21.246 1.00 86.56 93 MET A N 1
ATOM 771 C CA . MET A 1 93 ? -18.015 7.276 21.023 1.00 86.56 93 MET A CA 1
ATOM 772 C C . MET A 1 93 ? -16.775 6.525 20.510 1.00 86.56 93 MET A C 1
ATOM 774 O O . MET A 1 93 ? -15.868 7.142 19.957 1.00 86.56 93 MET A O 1
ATOM 778 N N . PHE A 1 94 ? -16.733 5.200 20.680 1.00 86.06 94 PHE A N 1
ATOM 779 C CA . PHE A 1 94 ? -15.617 4.338 20.285 1.00 86.06 94 PHE A CA 1
ATOM 780 C C . PHE A 1 94 ? -15.873 3.589 18.970 1.00 86.06 94 PHE A C 1
ATOM 782 O O . PHE A 1 94 ? -15.225 2.576 18.702 1.00 86.06 94 PHE A O 1
ATOM 789 N N . THR A 1 95 ? -16.817 4.054 18.152 1.00 87.25 95 THR A N 1
ATOM 790 C CA . THR A 1 95 ? -17.047 3.524 16.803 1.00 87.25 95 THR A CA 1
ATOM 791 C C . THR A 1 95 ? -16.198 4.248 15.757 1.00 87.25 95 THR A C 1
ATOM 793 O O . THR A 1 95 ? -15.795 5.400 15.949 1.00 87.25 95 THR A O 1
ATOM 796 N N . TYR A 1 96 ? -15.957 3.613 14.606 1.00 86.25 96 TYR A N 1
ATOM 797 C CA . TYR A 1 96 ? -15.164 4.211 13.517 1.00 86.25 96 TYR A CA 1
ATOM 798 C C . TYR A 1 96 ? -15.763 5.495 12.924 1.00 86.25 96 TYR A C 1
ATOM 800 O O . TYR A 1 96 ? -15.059 6.247 12.250 1.00 86.25 96 TYR A O 1
ATOM 808 N N . SER A 1 97 ? -17.031 5.803 13.204 1.00 85.62 97 SER A N 1
ATOM 809 C CA . SER A 1 97 ? -17.652 7.090 12.873 1.00 85.62 97 SER A CA 1
ATOM 810 C C . SER A 1 97 ? -16.943 8.307 13.494 1.00 85.62 97 SER A C 1
ATOM 812 O O . SER A 1 97 ? -16.904 9.359 12.853 1.00 85.62 97 SER A O 1
ATOM 814 N N . PHE A 1 98 ? -16.362 8.172 14.693 1.00 84.00 98 PHE A N 1
ATOM 815 C CA . PHE A 1 98 ? -15.709 9.264 15.438 1.00 84.00 98 PHE A CA 1
ATOM 816 C C . PHE A 1 98 ? -14.179 9.265 15.322 1.00 84.00 98 PHE A C 1
ATOM 818 O O . PHE A 1 98 ? -13.501 10.133 15.873 1.00 84.00 98 PHE A O 1
ATOM 825 N N . VAL A 1 99 ? -13.621 8.304 14.591 1.00 86.50 99 VAL A N 1
ATOM 826 C CA . VAL A 1 99 ? -12.181 8.052 14.517 1.00 86.50 99 VAL A CA 1
ATOM 827 C C . VAL A 1 99 ? -11.589 8.746 13.297 1.00 86.50 99 VAL A C 1
ATOM 829 O O . VAL A 1 99 ? -12.203 8.843 12.231 1.00 86.50 99 VAL A O 1
ATOM 832 N N . TYR A 1 100 ? -10.354 9.234 13.419 1.00 86.81 100 TYR A N 1
ATOM 833 C CA . TYR A 1 100 ? -9.668 9.804 12.266 1.00 86.81 100 TYR A CA 1
ATOM 834 C C . TYR A 1 100 ? -9.417 8.720 11.211 1.00 86.81 100 TYR A C 1
ATOM 836 O O . TYR A 1 100 ? -8.824 7.687 11.514 1.00 86.81 100 TYR A O 1
ATOM 844 N N . LYS A 1 101 ? -9.715 9.010 9.935 1.00 87.44 101 LYS A N 1
ATOM 845 C CA . LYS A 1 101 ? -9.433 8.111 8.788 1.00 87.44 101 LYS A CA 1
ATOM 846 C C . LYS A 1 101 ? -7.996 7.551 8.778 1.00 87.44 101 LYS A C 1
ATOM 848 O O . LYS A 1 101 ? -7.740 6.475 8.253 1.00 87.44 101 LYS A O 1
ATOM 853 N N . ARG A 1 102 ? -7.028 8.292 9.340 1.00 88.31 102 ARG A N 1
ATOM 854 C CA . ARG A 1 102 ? -5.628 7.850 9.467 1.00 88.31 102 ARG A CA 1
ATOM 855 C C . ARG A 1 102 ? -5.444 6.731 10.497 1.00 88.31 102 ARG A C 1
ATOM 857 O O . ARG A 1 102 ? -4.635 5.847 10.249 1.00 88.31 102 ARG A O 1
ATOM 864 N N . GLN A 1 103 ? -6.146 6.791 11.625 1.00 88.44 103 GLN A N 1
ATOM 865 C CA . GLN A 1 103 ? -6.098 5.756 12.661 1.00 88.44 103 GLN A CA 1
ATOM 866 C C . GLN A 1 103 ? -6.767 4.477 12.152 1.00 88.44 103 GLN A C 1
ATOM 868 O O . GLN A 1 103 ? -6.153 3.418 12.200 1.00 88.44 103 GLN A O 1
ATOM 873 N N . GLU A 1 104 ? -7.942 4.601 11.528 1.00 90.06 104 GLU A N 1
ATOM 874 C CA . GLU A 1 104 ? -8.624 3.487 10.848 1.00 90.06 104 GLU A CA 1
ATOM 875 C C . GLU A 1 104 ? -7.699 2.791 9.831 1.00 90.06 104 GLU A C 1
ATOM 877 O O . GLU A 1 104 ? -7.563 1.569 9.823 1.00 90.06 104 GLU A O 1
ATOM 882 N N . PHE A 1 105 ? -6.995 3.575 9.006 1.00 91.94 105 PHE A N 1
ATOM 883 C CA . PHE A 1 105 ? -6.025 3.042 8.051 1.00 91.94 105 PHE A CA 1
ATOM 884 C C . PHE A 1 105 ? -4.884 2.263 8.724 1.00 91.94 105 PHE A C 1
ATOM 886 O O . PHE A 1 105 ? -4.469 1.227 8.208 1.00 91.94 105 PHE A O 1
ATOM 893 N N . GLN A 1 106 ? -4.358 2.752 9.851 1.00 91.06 106 GLN A N 1
ATOM 894 C CA . GLN A 1 106 ? -3.279 2.073 10.576 1.00 91.06 106 GLN A CA 1
ATOM 895 C C . GLN A 1 106 ? -3.735 0.735 11.157 1.00 91.06 106 GLN A C 1
ATOM 897 O O . GLN A 1 106 ? -2.980 -0.232 11.108 1.00 91.06 106 GLN A O 1
ATOM 902 N N . GLU A 1 107 ? -4.963 0.660 11.662 1.00 90.00 107 GLU A N 1
ATOM 903 C CA . GLU A 1 107 ? -5.531 -0.592 12.164 1.00 90.00 107 GLU A CA 1
ATOM 904 C C . GLU A 1 107 ? -5.733 -1.607 11.036 1.00 90.00 107 GLU A C 1
ATOM 906 O O . GLU A 1 107 ? -5.203 -2.713 11.126 1.00 90.00 107 GLU A O 1
ATOM 911 N N . ASN A 1 108 ? -6.345 -1.189 9.920 1.00 91.25 108 ASN A N 1
ATOM 912 C CA . ASN A 1 108 ? -6.474 -2.020 8.715 1.00 91.25 108 ASN A CA 1
ATOM 913 C C . ASN A 1 108 ? -5.119 -2.542 8.217 1.00 91.25 108 ASN A C 1
ATOM 915 O O . ASN A 1 108 ? -4.990 -3.694 7.805 1.00 91.25 108 ASN A O 1
ATOM 919 N N . LEU A 1 109 ? -4.089 -1.693 8.242 1.00 92.94 109 LEU A N 1
ATOM 920 C CA . LEU A 1 109 ? -2.735 -2.086 7.867 1.00 92.94 109 LEU A CA 1
ATOM 921 C C . LEU A 1 109 ? -2.185 -3.153 8.815 1.00 92.94 109 LEU A C 1
ATOM 923 O O . LEU A 1 109 ? -1.630 -4.148 8.350 1.00 92.94 109 LEU A O 1
ATOM 927 N N . ASN A 1 110 ? -2.343 -2.961 10.123 1.00 92.50 110 ASN A N 1
ATOM 928 C CA . ASN A 1 110 ? -1.852 -3.898 11.128 1.00 92.50 110 ASN A CA 1
ATOM 929 C C . ASN A 1 110 ? -2.575 -5.250 11.066 1.00 92.50 110 ASN A C 1
ATOM 931 O O . ASN A 1 110 ? -1.930 -6.278 11.256 1.00 92.50 110 ASN A O 1
ATOM 935 N N . GLU A 1 111 ? -3.880 -5.264 10.792 1.00 91.62 111 GLU A N 1
ATOM 936 C CA . GLU A 1 111 ? -4.651 -6.493 10.561 1.00 91.62 111 GLU A CA 1
ATOM 937 C C . GLU A 1 111 ? -4.112 -7.269 9.365 1.00 91.62 111 GLU A C 1
ATOM 939 O O . GLU A 1 111 ? -3.728 -8.425 9.517 1.00 91.62 111 GLU A O 1
ATOM 944 N N . ILE A 1 112 ? -3.973 -6.616 8.210 1.00 92.69 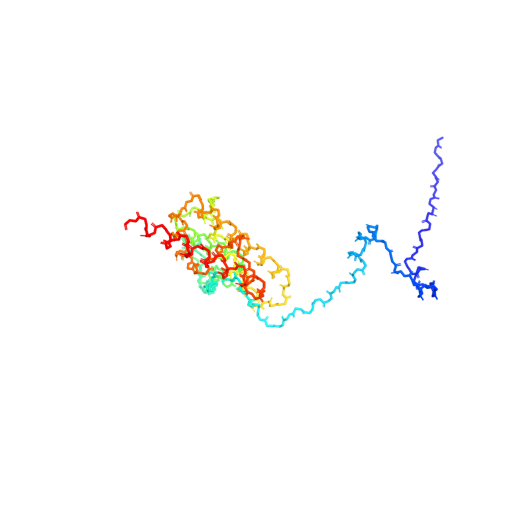112 ILE A N 1
ATOM 945 C CA . ILE A 1 112 ? -3.504 -7.276 6.985 1.00 92.69 112 ILE A CA 1
ATOM 946 C C . ILE A 1 112 ? -2.047 -7.742 7.122 1.00 92.69 112 ILE A C 1
ATOM 948 O O . ILE A 1 112 ? -1.691 -8.807 6.621 1.00 92.69 112 ILE A O 1
ATOM 952 N N . LEU A 1 113 ? -1.184 -6.987 7.814 1.00 94.25 113 LEU A N 1
ATOM 953 C CA . LEU A 1 113 ? 0.175 -7.455 8.110 1.00 94.25 113 LEU A CA 1
ATOM 954 C C . LEU A 1 113 ? 0.150 -8.740 8.943 1.00 94.25 113 LEU A C 1
ATOM 956 O O . LEU A 1 113 ? 0.828 -9.700 8.579 1.00 94.25 113 LEU A O 1
ATOM 960 N N . LYS A 1 114 ? -0.667 -8.781 10.001 1.00 93.75 114 LYS A N 1
ATOM 961 C CA . LYS A 1 114 ? -0.808 -9.966 10.857 1.00 93.75 114 LYS A CA 1
ATOM 962 C C . LYS A 1 114 ? -1.399 -11.157 10.105 1.00 93.75 114 LYS A C 1
ATOM 964 O O . LYS A 1 114 ? -0.890 -12.262 10.261 1.00 93.75 114 LYS A O 1
ATOM 969 N N . GLU A 1 115 ? -2.411 -10.945 9.262 1.00 93.44 115 GLU A N 1
ATOM 970 C CA . GLU A 1 115 ? -2.994 -11.988 8.398 1.00 93.44 115 GLU A CA 1
ATOM 971 C C . GLU A 1 115 ? -1.949 -12.621 7.472 1.00 93.44 115 GLU A C 1
ATOM 973 O O . GLU A 1 115 ? -1.971 -13.825 7.219 1.00 93.44 115 GLU A O 1
ATOM 978 N N . LEU A 1 116 ? -0.998 -11.819 6.991 1.00 93.06 116 LEU A N 1
ATOM 979 C CA . LEU A 1 116 ? 0.098 -12.283 6.145 1.00 93.06 116 LEU A CA 1
ATOM 980 C C . LEU A 1 116 ? 1.283 -12.856 6.937 1.00 93.06 116 LEU A C 1
ATOM 982 O O . LEU A 1 116 ? 2.226 -13.352 6.321 1.00 93.06 116 LEU A O 1
ATOM 986 N N . GLY A 1 117 ? 1.227 -12.844 8.271 1.00 93.50 117 GLY A N 1
ATOM 987 C CA . GLY A 1 117 ? 2.265 -13.374 9.154 1.00 93.50 117 GLY A CA 1
ATOM 988 C C . GLY A 1 117 ? 3.435 -12.421 9.408 1.00 93.50 117 GLY A C 1
ATOM 989 O O . GLY A 1 117 ? 4.517 -12.890 9.742 1.00 93.50 117 GLY A O 1
ATOM 990 N N . PHE A 1 118 ? 3.237 -11.112 9.231 1.00 93.94 118 PHE A N 1
ATOM 991 C CA . PHE A 1 118 ? 4.223 -10.079 9.559 1.00 93.94 118 PHE A CA 1
ATOM 992 C C . PHE A 1 118 ? 3.864 -9.362 10.858 1.00 93.94 118 PHE A C 1
ATOM 994 O O . PHE A 1 118 ? 2.693 -9.077 11.139 1.00 93.94 118 PHE A O 1
ATOM 1001 N N . GLU A 1 119 ? 4.883 -8.986 11.622 1.00 92.75 119 GLU A N 1
ATOM 1002 C CA . GLU A 1 119 ? 4.714 -8.079 12.745 1.00 92.75 119 GLU A CA 1
ATOM 1003 C C . GLU A 1 119 ? 4.520 -6.632 12.253 1.00 92.75 119 GLU A C 1
ATOM 1005 O O . GLU A 1 119 ? 5.120 -6.204 11.261 1.00 92.75 119 GLU A O 1
ATOM 1010 N N . PRO A 1 120 ? 3.722 -5.805 12.955 1.00 88.75 120 PRO A N 1
ATOM 1011 C CA . PRO A 1 120 ? 3.537 -4.394 12.604 1.00 88.75 120 PRO A CA 1
ATOM 1012 C C . PRO A 1 120 ? 4.826 -3.560 12.587 1.00 88.75 120 PRO A C 1
ATOM 1014 O O . PRO A 1 120 ? 4.858 -2.483 11.984 1.00 88.75 120 PRO A O 1
ATOM 1017 N N . THR A 1 121 ? 5.880 -4.035 13.245 1.00 89.88 121 THR A N 1
ATOM 1018 C CA . THR A 1 121 ? 7.216 -3.429 13.321 1.00 89.88 121 THR A CA 1
ATOM 1019 C C . THR A 1 121 ? 8.189 -3.968 12.275 1.00 89.88 121 THR A C 1
ATOM 1021 O O . THR A 1 121 ? 9.286 -3.432 12.155 1.00 89.88 121 THR A O 1
ATOM 1024 N N . ASP A 1 122 ? 7.793 -4.964 11.477 1.00 90.69 122 ASP A N 1
ATOM 1025 C CA . ASP A 1 122 ? 8.690 -5.586 10.507 1.00 90.69 122 ASP A CA 1
ATOM 1026 C C . ASP A 1 122 ? 9.090 -4.634 9.377 1.00 90.69 122 ASP A C 1
ATOM 1028 O O . ASP A 1 122 ? 8.248 -4.023 8.702 1.00 90.69 122 ASP A O 1
ATOM 1032 N N . ASP A 1 123 ? 10.398 -4.599 9.118 1.00 91.75 123 ASP A N 1
ATOM 1033 C CA . ASP A 1 123 ? 11.045 -3.790 8.081 1.00 91.75 123 ASP A CA 1
ATOM 1034 C C . ASP A 1 123 ? 11.497 -4.601 6.854 1.00 91.75 123 ASP A C 1
ATOM 1036 O O . ASP A 1 123 ? 12.239 -4.102 5.992 1.00 91.75 123 ASP A O 1
ATOM 1040 N N . SER A 1 124 ? 11.026 -5.846 6.744 1.00 93.81 124 SER A N 1
ATOM 1041 C CA . SER A 1 124 ? 11.303 -6.731 5.611 1.00 93.81 124 SER A CA 1
ATOM 1042 C C . SER A 1 124 ? 10.819 -6.127 4.282 1.00 93.81 124 SER A C 1
ATOM 1044 O O . SER A 1 124 ? 9.890 -5.314 4.229 1.00 93.81 124 SER A O 1
ATOM 1046 N N . LEU A 1 125 ? 11.450 -6.519 3.165 1.00 93.94 125 LEU A N 1
ATOM 1047 C CA . LEU A 1 125 ? 11.032 -6.071 1.824 1.00 93.94 125 LEU A CA 1
ATOM 1048 C C . LEU A 1 125 ? 9.563 -6.421 1.554 1.00 93.94 125 LEU A C 1
ATOM 1050 O O . LEU A 1 125 ? 8.809 -5.602 1.029 1.00 93.94 125 LEU A O 1
ATOM 1054 N N . ALA A 1 126 ? 9.176 -7.622 1.974 1.00 94.12 126 ALA A N 1
ATOM 1055 C CA . ALA A 1 126 ? 7.826 -8.148 1.955 1.00 94.12 126 ALA A CA 1
ATOM 1056 C C . ALA A 1 126 ? 6.825 -7.246 2.698 1.00 94.12 126 ALA A C 1
ATOM 1058 O O . ALA A 1 126 ? 5.880 -6.735 2.088 1.00 94.12 126 ALA A O 1
ATOM 1059 N N . ALA A 1 127 ? 7.076 -6.968 3.981 1.00 95.12 127 ALA A N 1
ATOM 1060 C CA . ALA A 1 127 ? 6.219 -6.110 4.795 1.00 95.12 127 ALA A CA 1
ATOM 1061 C C . ALA A 1 127 ? 6.124 -4.690 4.212 1.00 95.12 127 ALA A C 1
ATOM 1063 O O . ALA A 1 127 ? 5.037 -4.113 4.131 1.00 95.12 127 ALA A O 1
ATOM 1064 N N . LYS A 1 128 ? 7.235 -4.133 3.711 1.00 95.31 128 LYS A N 1
ATOM 1065 C CA . LYS A 1 128 ? 7.239 -2.829 3.023 1.00 95.31 128 LYS A CA 1
ATOM 1066 C C . LYS A 1 128 ? 6.310 -2.821 1.811 1.00 95.31 128 LYS A C 1
ATOM 1068 O O . LYS A 1 128 ? 5.557 -1.860 1.639 1.00 95.31 128 LYS A O 1
ATOM 1073 N N . ILE A 1 129 ? 6.328 -3.868 0.985 1.00 94.56 129 ILE A N 1
ATOM 1074 C CA . ILE A 1 129 ? 5.435 -3.991 -0.177 1.00 94.56 129 ILE A CA 1
ATOM 1075 C C . ILE A 1 129 ? 3.969 -3.999 0.259 1.00 94.56 129 ILE A C 1
ATOM 1077 O O . ILE A 1 129 ? 3.173 -3.276 -0.344 1.00 94.56 129 ILE A O 1
ATOM 1081 N N . VAL A 1 130 ? 3.620 -4.732 1.319 1.00 94.62 130 VAL A N 1
ATOM 1082 C CA . VAL A 1 130 ? 2.258 -4.729 1.884 1.00 94.62 130 VAL A CA 1
ATOM 1083 C C . VAL A 1 130 ? 1.855 -3.314 2.311 1.00 94.62 130 VAL A C 1
ATOM 1085 O O . VAL A 1 130 ? 0.827 -2.806 1.857 1.00 94.62 130 VAL A O 1
ATOM 1088 N N . ARG A 1 131 ? 2.700 -2.619 3.088 1.00 94.88 131 ARG A N 1
ATOM 1089 C CA . ARG A 1 131 ? 2.443 -1.233 3.532 1.00 94.88 131 ARG A CA 1
ATOM 1090 C C . ARG A 1 131 ? 2.217 -0.286 2.352 1.00 94.88 131 ARG A C 1
ATOM 1092 O O . ARG A 1 131 ? 1.212 0.422 2.307 1.00 94.88 131 ARG A O 1
ATOM 1099 N N . MET A 1 132 ? 3.118 -0.300 1.366 1.00 94.50 132 MET A N 1
ATOM 1100 C CA . MET A 1 132 ? 3.007 0.550 0.174 1.00 94.50 132 MET A CA 1
ATOM 1101 C C . MET A 1 132 ? 1.750 0.238 -0.641 1.00 94.50 132 MET A C 1
ATOM 1103 O O . MET A 1 132 ? 1.127 1.149 -1.183 1.00 94.50 132 MET A O 1
ATOM 1107 N N . THR A 1 133 ? 1.368 -1.034 -0.723 1.00 93.88 133 THR A N 1
ATOM 1108 C CA . THR A 1 133 ? 0.167 -1.483 -1.434 1.00 93.88 133 THR A CA 1
ATOM 1109 C C . THR A 1 133 ? -1.096 -0.940 -0.779 1.00 93.88 133 THR A C 1
ATOM 1111 O O . THR A 1 133 ? -1.918 -0.308 -1.445 1.00 93.88 133 THR A O 1
ATOM 1114 N N . LEU A 1 134 ? -1.228 -1.087 0.539 1.00 93.81 134 LEU A N 1
ATOM 1115 C CA . LEU A 1 134 ? -2.377 -0.557 1.273 1.00 93.81 134 LEU A CA 1
ATOM 1116 C C . LEU A 1 134 ? -2.423 0.971 1.238 1.00 93.81 134 LEU A C 1
ATOM 1118 O O . LEU A 1 134 ? -3.488 1.546 0.997 1.00 93.81 134 LEU A O 1
ATOM 1122 N N . GLU A 1 135 ? -1.276 1.641 1.376 1.00 93.75 135 GLU A N 1
ATOM 1123 C CA . GLU A 1 135 ? -1.194 3.092 1.194 1.00 93.75 135 GLU A CA 1
ATOM 1124 C C . GLU A 1 135 ? -1.637 3.528 -0.207 1.00 93.75 135 GLU A C 1
ATOM 1126 O O . GLU A 1 135 ? -2.305 4.555 -0.349 1.00 93.75 135 GLU A O 1
ATOM 1131 N N . LEU A 1 136 ? -1.278 2.778 -1.253 1.00 93.06 136 LEU A N 1
ATOM 1132 C CA . LEU A 1 136 ? -1.714 3.076 -2.615 1.00 93.06 136 LEU A CA 1
ATOM 1133 C C . LEU A 1 136 ? -3.224 2.951 -2.749 1.00 93.06 136 LEU A C 1
ATOM 1135 O O . LEU A 1 136 ? -3.854 3.873 -3.271 1.00 93.06 136 LEU A O 1
ATOM 1139 N N . ARG A 1 137 ? -3.815 1.866 -2.239 1.00 91.94 137 ARG A N 1
ATOM 1140 C CA . ARG A 1 137 ? -5.273 1.685 -2.222 1.00 91.94 137 ARG A CA 1
ATOM 1141 C C . ARG A 1 137 ? -5.953 2.855 -1.505 1.00 91.94 137 ARG A C 1
ATOM 1143 O O . ARG A 1 137 ? -6.871 3.462 -2.064 1.00 91.94 137 ARG A O 1
ATOM 1150 N N . TYR A 1 138 ? -5.459 3.232 -0.324 1.00 92.62 138 TYR A N 1
ATOM 1151 C CA . TYR A 1 138 ? -5.995 4.345 0.462 1.00 92.62 138 TYR A CA 1
ATOM 1152 C C . TYR A 1 138 ? -5.878 5.689 -0.270 1.00 92.62 138 TYR A C 1
ATOM 1154 O O . TYR A 1 138 ? -6.855 6.429 -0.397 1.00 92.62 138 TYR A O 1
ATOM 1162 N N . LYS A 1 139 ? -4.703 6.014 -0.820 1.00 91.44 139 LYS A N 1
ATOM 1163 C CA . LYS A 1 139 ? -4.495 7.280 -1.537 1.00 91.44 139 LYS A CA 1
ATOM 1164 C C . LYS A 1 139 ? -5.312 7.352 -2.833 1.00 91.44 139 LYS A C 1
ATOM 1166 O O . LYS A 1 139 ? -5.830 8.424 -3.143 1.00 91.44 139 LYS A O 1
ATOM 1171 N N . LYS A 1 140 ? -5.489 6.241 -3.561 1.00 89.69 140 LYS A N 1
ATOM 1172 C CA . LYS A 1 140 ? -6.403 6.171 -4.719 1.00 89.69 140 LYS A CA 1
ATOM 1173 C C . LYS A 1 140 ? -7.848 6.422 -4.304 1.00 89.69 140 LYS A C 1
ATOM 1175 O O . LYS A 1 140 ? -8.545 7.177 -4.974 1.00 89.69 140 LYS A O 1
ATOM 1180 N N . TRP A 1 141 ? -8.291 5.841 -3.191 1.00 90.00 141 TRP A N 1
ATOM 1181 C CA . TRP A 1 141 ? -9.620 6.109 -2.640 1.00 90.00 141 TRP A CA 1
ATOM 1182 C C . TRP A 1 141 ? -9.797 7.590 -2.270 1.00 90.00 141 TRP A C 1
ATOM 1184 O O . TRP A 1 141 ? -10.759 8.221 -2.705 1.00 90.00 141 TRP A O 1
ATOM 1194 N N . ARG A 1 142 ? -8.808 8.205 -1.610 1.00 89.50 142 ARG A N 1
ATOM 1195 C CA . ARG A 1 142 ? -8.808 9.653 -1.326 1.00 89.50 142 ARG A CA 1
ATOM 1196 C C . ARG A 1 142 ? -8.788 10.519 -2.590 1.00 89.50 142 ARG A C 1
ATOM 1198 O O . ARG A 1 142 ? -9.373 11.596 -2.586 1.00 89.50 142 ARG A O 1
ATOM 1205 N N . LEU A 1 143 ? -8.150 10.071 -3.674 1.00 87.75 143 LEU A N 1
ATOM 1206 C CA . LEU A 1 143 ? -8.195 10.757 -4.972 1.00 87.75 143 LEU A CA 1
ATOM 1207 C C . LEU A 1 143 ? -9.555 10.643 -5.661 1.00 87.75 143 LEU A C 1
ATOM 1209 O O . LEU A 1 143 ? -9.918 11.560 -6.391 1.00 87.75 143 LEU A O 1
ATOM 1213 N N . LYS A 1 144 ? -10.315 9.566 -5.425 1.00 86.31 144 LYS A N 1
ATOM 1214 C CA . LYS A 1 144 ? -11.711 9.481 -5.881 1.00 86.31 144 LYS A CA 1
ATOM 1215 C C . LYS A 1 144 ? -12.582 10.517 -5.162 1.00 86.31 144 LYS A C 1
ATOM 1217 O O . LYS A 1 144 ? -13.379 11.178 -5.815 1.00 86.31 144 LYS A O 1
ATOM 1222 N N . GLU A 1 145 ? -12.383 10.707 -3.854 1.00 86.81 145 GLU A N 1
ATOM 1223 C CA . GLU A 1 145 ? -13.077 11.749 -3.075 1.00 86.81 145 GLU A CA 1
ATOM 1224 C C . GLU A 1 145 ? -12.612 13.172 -3.450 1.00 86.81 145 GLU A C 1
ATOM 1226 O O . GLU A 1 145 ? -13.405 14.113 -3.491 1.00 86.81 145 GLU A O 1
ATOM 1231 N N . HIS A 1 146 ? -11.315 13.348 -3.725 1.00 86.62 146 HIS A N 1
ATOM 1232 C CA . HIS A 1 146 ? -10.689 14.650 -3.967 1.00 86.62 146 HIS A CA 1
ATOM 1233 C C . HIS A 1 146 ? -9.810 14.642 -5.234 1.00 86.62 146 HIS A C 1
ATOM 1235 O O . HIS A 1 146 ? -8.580 14.761 -5.143 1.00 86.62 146 HIS A O 1
ATOM 1241 N N . PRO A 1 147 ? -10.410 14.582 -6.439 1.00 83.38 147 PRO A N 1
ATOM 1242 C CA . PRO A 1 147 ? -9.669 14.441 -7.700 1.00 83.38 147 PRO A CA 1
ATOM 1243 C C . PRO A 1 147 ? -8.797 15.657 -8.028 1.00 83.38 147 PRO A C 1
ATOM 1245 O O . PRO A 1 147 ? -7.867 15.580 -8.822 1.00 83.38 147 PRO A O 1
ATOM 1248 N N . ARG A 1 148 ? -9.043 16.803 -7.386 1.00 81.56 148 ARG A N 1
ATOM 1249 C CA . ARG A 1 148 ? -8.286 18.037 -7.625 1.00 81.56 148 ARG A CA 1
ATOM 1250 C C . ARG A 1 148 ? -6.952 18.114 -6.873 1.00 81.56 148 ARG A C 1
ATOM 1252 O O . ARG A 1 148 ? -6.180 19.043 -7.094 1.00 81.56 148 ARG A O 1
ATOM 1259 N N . CYS A 1 149 ? -6.655 17.157 -5.995 1.00 84.81 149 CYS A N 1
ATOM 1260 C CA . CYS A 1 149 ? -5.463 17.204 -5.152 1.00 84.81 149 CYS A CA 1
ATOM 1261 C C . CYS A 1 149 ? -4.197 16.751 -5.907 1.00 84.81 149 CYS A C 1
ATOM 1263 O O . CYS A 1 149 ? -3.876 15.563 -5.990 1.00 84.81 149 CYS A O 1
ATOM 1265 N N . ILE A 1 150 ? -3.450 17.715 -6.453 1.00 83.12 150 ILE A N 1
ATOM 1266 C CA . ILE A 1 150 ? -2.244 17.460 -7.263 1.00 83.12 150 ILE A CA 1
ATOM 1267 C C . ILE A 1 150 ? -1.114 16.855 -6.425 1.00 83.12 150 ILE A C 1
ATOM 1269 O O . ILE A 1 150 ? -0.422 15.950 -6.885 1.00 83.12 150 ILE A O 1
ATOM 1273 N N . THR A 1 151 ? -0.938 17.313 -5.187 1.00 87.56 151 THR A N 1
ATOM 1274 C CA . THR A 1 151 ? 0.082 16.783 -4.270 1.00 87.56 151 THR A CA 1
ATOM 1275 C C . THR A 1 151 ? -0.149 15.301 -3.990 1.00 87.56 151 THR A C 1
ATOM 1277 O O . THR A 1 151 ? 0.780 14.501 -4.098 1.00 87.56 151 THR A O 1
ATOM 1280 N N . LEU A 1 152 ? -1.400 14.906 -3.741 1.00 87.88 152 LEU A N 1
ATOM 1281 C CA . LEU A 1 152 ? -1.783 13.507 -3.556 1.00 87.88 152 LEU A CA 1
ATOM 1282 C C . LEU A 1 152 ? -1.571 12.680 -4.834 1.00 87.88 152 LEU A C 1
ATOM 1284 O O . LEU A 1 152 ? -1.111 11.539 -4.764 1.00 87.88 152 LEU A O 1
ATOM 1288 N N . LYS A 1 153 ? -1.825 13.259 -6.013 1.00 85.19 153 LYS A N 1
ATOM 1289 C CA . LYS A 1 153 ? -1.534 12.618 -7.306 1.00 85.19 153 LYS A CA 1
ATOM 1290 C C . LYS A 1 153 ? -0.035 12.364 -7.512 1.00 85.19 153 LYS A C 1
ATOM 1292 O O . LYS A 1 153 ? 0.364 11.305 -7.994 1.00 85.19 153 LYS A O 1
ATOM 1297 N N . LEU A 1 154 ? 0.813 13.330 -7.172 1.00 86.19 154 LEU A N 1
ATOM 1298 C CA . LEU A 1 154 ? 2.262 13.157 -7.283 1.00 86.19 154 LEU A CA 1
ATOM 1299 C C . LEU A 1 154 ? 2.761 12.126 -6.268 1.00 86.19 154 LEU A C 1
ATOM 1301 O O . LEU A 1 154 ? 3.492 11.211 -6.640 1.00 86.19 154 LEU A O 1
ATOM 1305 N N . ALA A 1 155 ? 2.291 12.210 -5.022 1.00 90.06 155 ALA A N 1
ATOM 1306 C CA . ALA A 1 155 ? 2.641 11.262 -3.969 1.00 90.06 155 ALA A CA 1
ATOM 1307 C C . ALA A 1 155 ? 2.234 9.820 -4.319 1.00 90.06 155 ALA A C 1
ATOM 1309 O O . ALA A 1 155 ? 3.008 8.894 -4.090 1.00 90.06 155 ALA A O 1
ATOM 1310 N N . THR A 1 156 ? 1.053 9.619 -4.911 1.00 90.56 156 THR A N 1
ATOM 1311 C CA . THR A 1 156 ? 0.612 8.298 -5.396 1.00 90.56 156 THR A CA 1
ATOM 1312 C C . THR A 1 156 ? 1.500 7.774 -6.509 1.00 90.56 156 THR A C 1
ATOM 1314 O O . THR A 1 156 ? 1.958 6.642 -6.411 1.00 90.56 156 THR A O 1
ATOM 1317 N N . LYS A 1 157 ? 1.824 8.588 -7.521 1.00 88.00 157 LYS A N 1
ATOM 1318 C CA . LYS A 1 157 ? 2.726 8.171 -8.606 1.00 88.00 157 LYS A CA 1
ATOM 1319 C C . LYS A 1 157 ? 4.117 7.789 -8.084 1.00 88.00 157 LYS A C 1
ATOM 1321 O O . LYS A 1 157 ? 4.662 6.763 -8.487 1.00 88.00 157 LYS A O 1
ATOM 1326 N N . CYS A 1 158 ? 4.679 8.582 -7.171 1.00 90.25 158 CYS A N 1
ATOM 1327 C CA . CYS A 1 158 ? 5.958 8.266 -6.533 1.00 90.25 158 CYS A CA 1
ATOM 1328 C C . CYS A 1 158 ? 5.887 6.945 -5.756 1.00 90.25 158 CYS A C 1
ATOM 1330 O O . CYS A 1 158 ? 6.781 6.110 -5.889 1.00 90.25 158 CYS A O 1
ATOM 1332 N N . LEU A 1 159 ? 4.805 6.727 -5.004 1.00 92.56 159 LEU A N 1
ATOM 1333 C CA . LEU A 1 159 ? 4.596 5.497 -4.245 1.00 92.56 159 LEU A CA 1
ATOM 1334 C C . LEU A 1 159 ? 4.419 4.271 -5.156 1.00 92.56 159 LEU A C 1
ATOM 1336 O O . LEU A 1 159 ? 4.966 3.215 -4.855 1.00 92.56 159 LEU A O 1
ATOM 1340 N N . MET A 1 160 ? 3.734 4.412 -6.298 1.00 90.25 160 MET A N 1
ATOM 1341 C CA . MET A 1 160 ? 3.631 3.348 -7.303 1.00 90.25 160 MET A CA 1
ATOM 1342 C C . MET A 1 160 ? 5.020 2.940 -7.790 1.00 90.25 160 MET A C 1
ATOM 1344 O O . MET A 1 160 ? 5.365 1.765 -7.727 1.00 90.25 160 MET A O 1
ATOM 1348 N N . ASN A 1 161 ? 5.851 3.902 -8.196 1.00 88.44 161 ASN A N 1
ATOM 1349 C CA . ASN A 1 161 ? 7.212 3.624 -8.661 1.00 88.44 161 ASN A CA 1
ATOM 1350 C C . ASN A 1 161 ? 8.083 2.981 -7.564 1.00 88.44 161 ASN A C 1
ATOM 1352 O O . ASN A 1 161 ? 8.847 2.055 -7.843 1.00 88.44 161 ASN A O 1
ATOM 1356 N N . ALA A 1 162 ? 7.956 3.441 -6.315 1.00 91.75 162 ALA A N 1
ATOM 1357 C CA . ALA A 1 162 ? 8.665 2.864 -5.173 1.00 91.75 162 ALA A CA 1
ATOM 1358 C C . ALA A 1 162 ? 8.248 1.405 -4.918 1.00 91.75 162 ALA A C 1
ATOM 1360 O O . ALA A 1 162 ? 9.112 0.534 -4.769 1.00 91.75 162 ALA A O 1
ATOM 1361 N N . ARG A 1 163 ? 6.941 1.107 -4.966 1.00 92.75 163 ARG A N 1
ATOM 1362 C CA . ARG A 1 163 ? 6.421 -0.267 -4.887 1.00 92.75 163 ARG A CA 1
ATOM 1363 C C . ARG A 1 163 ? 6.931 -1.130 -6.042 1.00 92.75 163 ARG A C 1
ATOM 1365 O O . ARG A 1 163 ? 7.354 -2.258 -5.830 1.00 92.75 163 ARG A O 1
ATOM 1372 N N . GLN A 1 164 ? 6.938 -0.609 -7.267 1.00 89.44 164 GLN A N 1
ATOM 1373 C CA . GLN A 1 164 ? 7.448 -1.348 -8.427 1.00 89.44 164 GLN A CA 1
ATOM 1374 C C . GLN A 1 164 ? 8.932 -1.705 -8.263 1.00 89.44 164 GLN A C 1
ATOM 1376 O O . GLN A 1 164 ? 9.330 -2.838 -8.532 1.00 89.44 164 GLN A O 1
ATOM 1381 N N . ARG A 1 165 ? 9.756 -0.762 -7.789 1.00 89.69 165 ARG A N 1
ATOM 1382 C CA . ARG A 1 165 ? 11.184 -1.002 -7.531 1.00 89.69 165 ARG A CA 1
ATOM 1383 C C . ARG A 1 165 ? 11.393 -2.063 -6.453 1.00 89.69 165 ARG A C 1
ATOM 1385 O O . ARG A 1 165 ? 12.221 -2.948 -6.626 1.00 89.69 165 ARG A O 1
ATOM 1392 N N . THR A 1 166 ? 10.641 -1.987 -5.365 1.00 93.06 166 THR A N 1
ATOM 1393 C CA . THR A 1 166 ? 10.757 -2.927 -4.239 1.00 93.06 166 THR A CA 1
ATOM 1394 C C . THR A 1 166 ? 10.242 -4.320 -4.585 1.00 93.06 166 THR A C 1
ATOM 1396 O O . THR A 1 166 ? 10.895 -5.289 -4.220 1.00 93.06 166 THR A O 1
ATOM 1399 N N . LEU A 1 167 ? 9.176 -4.442 -5.382 1.00 92.31 167 LEU A N 1
ATOM 1400 C CA . LEU A 1 167 ? 8.734 -5.724 -5.948 1.00 92.31 167 LEU A CA 1
ATOM 1401 C C . LEU A 1 167 ? 9.814 -6.379 -6.820 1.00 92.31 167 LEU A C 1
ATOM 1403 O O . LEU A 1 167 ? 10.020 -7.585 -6.730 1.00 92.31 167 LEU A O 1
ATOM 1407 N N . ARG A 1 168 ? 10.536 -5.597 -7.637 1.00 90.12 168 ARG A N 1
ATOM 1408 C CA . ARG A 1 168 ? 11.665 -6.119 -8.434 1.00 90.12 168 ARG A CA 1
ATOM 1409 C C . ARG A 1 168 ? 12.802 -6.617 -7.550 1.00 90.12 168 ARG A C 1
ATOM 1411 O O . ARG A 1 168 ? 13.360 -7.669 -7.836 1.00 90.12 168 ARG A O 1
ATOM 1418 N N . LEU A 1 169 ? 13.120 -5.874 -6.490 1.00 92.25 169 LEU A N 1
ATOM 1419 C CA . LEU A 1 169 ? 14.126 -6.291 -5.516 1.00 92.25 169 LEU A CA 1
ATOM 1420 C C . LEU A 1 169 ? 13.704 -7.587 -4.823 1.00 92.25 169 LEU A C 1
ATOM 1422 O O . LEU A 1 169 ? 14.485 -8.529 -4.819 1.00 92.25 169 LEU A O 1
ATOM 1426 N N . LEU A 1 170 ? 12.461 -7.669 -4.332 1.00 94.00 170 LEU A N 1
ATOM 1427 C CA . LEU A 1 170 ? 11.950 -8.877 -3.685 1.00 94.00 170 LEU A CA 1
ATOM 1428 C C . LEU A 1 170 ? 12.016 -10.078 -4.630 1.00 94.00 170 LEU A C 1
ATOM 1430 O O . LEU A 1 170 ? 12.501 -11.127 -4.229 1.00 94.00 170 LEU A O 1
ATOM 1434 N N . ARG A 1 171 ? 11.605 -9.915 -5.892 1.00 91.88 171 ARG A N 1
ATOM 1435 C CA . ARG A 1 171 ? 11.687 -10.978 -6.902 1.00 91.88 171 ARG A CA 1
ATOM 1436 C C . ARG A 1 171 ? 13.118 -11.481 -7.110 1.00 91.88 171 ARG A C 1
ATOM 1438 O O . ARG A 1 171 ? 13.306 -12.677 -7.287 1.00 91.88 171 ARG A O 1
ATOM 1445 N N . ALA A 1 172 ? 14.100 -10.579 -7.109 1.00 90.56 172 ALA A N 1
ATOM 1446 C CA . ALA A 1 172 ? 15.507 -10.934 -7.280 1.00 90.56 172 ALA A CA 1
ATOM 1447 C C . ALA A 1 172 ? 16.103 -11.615 -6.037 1.00 90.56 172 ALA A C 1
ATOM 1449 O O . ALA A 1 172 ? 16.960 -12.479 -6.178 1.00 90.56 172 ALA A O 1
ATOM 1450 N N . THR A 1 173 ? 15.663 -11.239 -4.831 1.00 94.06 173 THR A N 1
ATOM 1451 C CA . THR A 1 173 ? 16.201 -11.787 -3.574 1.00 94.06 173 THR A CA 1
ATOM 1452 C C . THR A 1 173 ? 15.493 -13.055 -3.108 1.00 94.06 173 THR A C 1
ATOM 1454 O O . THR A 1 173 ? 16.130 -13.953 -2.573 1.00 94.06 173 THR A O 1
ATOM 1457 N N . ASN A 1 174 ? 14.167 -13.110 -3.243 1.00 94.62 174 ASN A N 1
ATOM 1458 C CA . ASN A 1 174 ? 13.330 -14.189 -2.733 1.00 94.62 174 ASN A CA 1
ATOM 1459 C C . ASN A 1 174 ? 12.069 -14.344 -3.601 1.00 94.62 174 ASN A C 1
ATOM 1461 O O . ASN A 1 174 ? 11.068 -13.638 -3.441 1.00 94.62 174 ASN A O 1
ATOM 1465 N N . LEU A 1 175 ? 12.133 -15.300 -4.528 1.00 92.81 175 LEU A N 1
ATOM 1466 C CA . LEU A 1 175 ? 11.072 -15.547 -5.498 1.00 92.81 175 LEU A CA 1
ATOM 1467 C C . LEU A 1 175 ? 9.818 -16.179 -4.865 1.00 92.81 175 LEU A C 1
ATOM 1469 O O . LEU A 1 175 ? 8.705 -15.860 -5.284 1.00 92.81 175 LEU A O 1
ATOM 1473 N N . SER A 1 176 ? 9.966 -17.037 -3.850 1.00 94.88 176 SER A N 1
ATOM 1474 C CA . SER A 1 176 ? 8.818 -17.688 -3.200 1.00 94.88 176 SER A CA 1
ATOM 1475 C C . SER A 1 176 ? 7.967 -16.677 -2.430 1.00 94.88 176 SER A C 1
ATOM 1477 O O . SER A 1 176 ? 6.751 -16.623 -2.623 1.00 94.88 176 SER A O 1
ATOM 1479 N N . GLU A 1 177 ? 8.603 -15.799 -1.650 1.00 93.25 177 GLU A N 1
ATOM 1480 C CA . GLU A 1 177 ? 7.920 -14.696 -0.960 1.00 93.25 177 GLU A CA 1
ATOM 1481 C C . GLU A 1 177 ? 7.309 -13.696 -1.947 1.00 93.25 177 GLU A C 1
ATOM 1483 O O . GLU A 1 177 ? 6.197 -13.208 -1.740 1.00 93.25 177 GLU A O 1
ATOM 1488 N N . PHE A 1 178 ? 7.976 -13.437 -3.075 1.00 94.06 178 PHE A N 1
ATOM 1489 C CA . PHE A 1 178 ? 7.395 -12.629 -4.145 1.00 94.06 178 PHE A CA 1
ATOM 1490 C C . PHE A 1 178 ? 6.065 -13.210 -4.651 1.00 94.06 178 PHE A C 1
ATOM 1492 O O . PHE A 1 178 ? 5.074 -12.478 -4.734 1.00 94.06 178 PHE A O 1
ATOM 1499 N N . HIS A 1 179 ? 6.002 -14.510 -4.951 1.00 93.25 179 HIS A N 1
ATOM 1500 C CA . HIS A 1 179 ? 4.765 -15.157 -5.407 1.00 93.25 179 HIS A CA 1
ATOM 1501 C C . HIS A 1 179 ? 3.684 -15.200 -4.321 1.00 93.25 179 HIS A C 1
ATOM 1503 O O . HIS A 1 179 ? 2.520 -14.900 -4.601 1.00 93.25 179 HIS A O 1
ATOM 1509 N N . ARG A 1 180 ? 4.061 -15.493 -3.072 1.00 94.69 180 ARG A N 1
ATOM 1510 C CA . ARG A 1 180 ? 3.151 -15.472 -1.918 1.00 94.69 180 ARG A CA 1
ATOM 1511 C C . ARG A 1 180 ? 2.490 -14.103 -1.741 1.00 94.69 180 ARG A C 1
ATOM 1513 O O . ARG A 1 180 ? 1.276 -14.013 -1.596 1.00 94.69 180 ARG A O 1
ATOM 1520 N N . ILE A 1 181 ? 3.267 -13.026 -1.797 1.00 93.25 181 ILE A N 1
ATOM 1521 C CA . ILE A 1 181 ? 2.757 -11.673 -1.537 1.00 93.25 181 ILE A CA 1
ATOM 1522 C C . ILE A 1 181 ? 1.968 -11.131 -2.723 1.00 93.25 181 ILE A C 1
ATOM 1524 O O . ILE A 1 181 ? 0.915 -10.527 -2.534 1.00 93.25 181 ILE A O 1
ATOM 1528 N N . THR A 1 182 ? 2.449 -11.337 -3.950 1.00 91.94 182 THR A N 1
ATOM 1529 C CA . THR A 1 182 ? 1.735 -10.864 -5.148 1.00 91.94 182 THR A CA 1
ATOM 15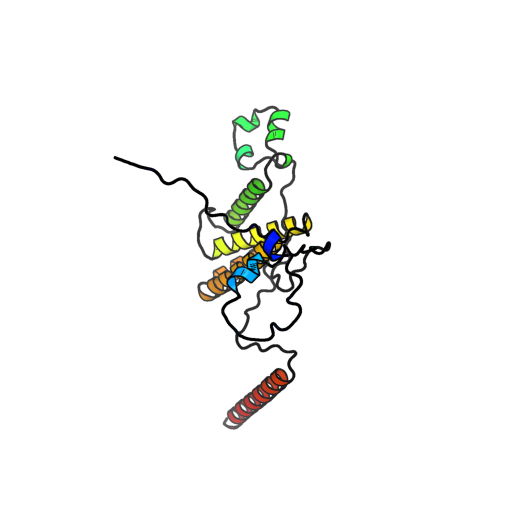30 C C . THR A 1 182 ? 0.387 -11.553 -5.325 1.00 91.94 182 THR A C 1
ATOM 1532 O O . THR A 1 182 ? -0.580 -10.881 -5.687 1.00 91.94 182 THR A O 1
ATOM 1535 N N . SER A 1 183 ? 0.295 -12.849 -5.008 1.00 91.31 183 SER A N 1
ATOM 1536 C CA . SER A 1 183 ? -0.978 -13.576 -4.993 1.00 91.31 183 SER A CA 1
ATOM 1537 C C . SER A 1 183 ? -1.902 -13.085 -3.876 1.00 91.31 183 SER A C 1
ATOM 1539 O O . SER A 1 183 ? -3.048 -12.735 -4.158 1.00 91.31 183 SER A O 1
ATOM 1541 N N . ALA A 1 184 ? -1.402 -12.956 -2.642 1.00 92.19 184 ALA A N 1
ATOM 1542 C CA . ALA A 1 184 ? -2.200 -12.492 -1.507 1.00 92.19 184 ALA A CA 1
ATOM 1543 C C . ALA A 1 184 ? -2.745 -11.063 -1.697 1.00 92.19 184 ALA A C 1
ATOM 1545 O O . ALA A 1 184 ? -3.909 -10.790 -1.413 1.00 92.19 184 ALA A O 1
ATOM 1546 N N . LEU A 1 185 ? -1.930 -10.154 -2.242 1.00 90.19 185 LEU A N 1
ATOM 1547 C CA . LEU A 1 185 ? -2.313 -8.765 -2.523 1.00 90.19 185 LEU A CA 1
ATOM 1548 C C . LEU A 1 185 ? -3.012 -8.579 -3.884 1.00 90.19 185 LEU A C 1
ATOM 1550 O O . LEU A 1 185 ? -3.323 -7.443 -4.253 1.00 90.19 185 LEU A O 1
ATOM 1554 N N . LYS A 1 186 ? -3.243 -9.662 -4.639 1.00 89.88 186 LYS A N 1
ATOM 1555 C CA . LYS A 1 186 ? -3.855 -9.671 -5.981 1.00 89.88 186 LYS A CA 1
ATOM 1556 C C . LYS A 1 186 ? -3.233 -8.655 -6.947 1.00 89.88 186 LYS A C 1
ATOM 1558 O O . LYS A 1 186 ? -3.928 -7.884 -7.616 1.00 89.88 186 LYS A O 1
ATOM 1563 N N . ILE A 1 187 ? -1.904 -8.650 -7.013 1.00 87.75 187 ILE A N 1
ATOM 1564 C CA . ILE A 1 187 ? -1.124 -7.818 -7.938 1.00 87.75 187 ILE A CA 1
ATOM 1565 C C . ILE A 1 187 ? -0.989 -8.580 -9.259 1.00 87.75 187 ILE A C 1
ATOM 1567 O O . ILE A 1 187 ? -0.208 -9.524 -9.348 1.00 87.75 187 ILE A O 1
ATOM 1571 N N . VAL A 1 188 ? -1.752 -8.187 -10.283 1.00 78.06 188 VAL A N 1
ATOM 1572 C CA . VAL A 1 188 ? -1.903 -8.987 -11.517 1.00 78.06 188 VAL A CA 1
ATOM 1573 C C . VAL A 1 188 ? -0.969 -8.528 -12.637 1.00 78.06 188 VAL A C 1
ATOM 1575 O O . VAL A 1 188 ? -0.354 -9.349 -13.307 1.00 78.06 188 VAL A O 1
ATOM 1578 N N . HIS A 1 189 ? -0.819 -7.217 -12.839 1.00 71.75 189 HIS A N 1
ATOM 1579 C CA . HIS A 1 189 ? -0.162 -6.671 -14.037 1.00 71.75 189 HIS A CA 1
ATOM 1580 C C . HIS A 1 189 ? 1.292 -6.251 -13.797 1.00 71.75 189 HIS A C 1
ATOM 1582 O O . HIS A 1 189 ? 1.738 -5.234 -14.327 1.00 71.75 189 HIS A O 1
ATOM 1588 N N . TYR A 1 190 ? 2.038 -6.984 -12.964 1.00 74.88 190 TYR A N 1
ATOM 1589 C CA . TYR A 1 190 ? 3.436 -6.634 -12.736 1.00 74.88 190 TYR A CA 1
ATOM 1590 C C . TYR A 1 190 ? 4.246 -6.849 -14.019 1.00 74.88 190 TYR A C 1
ATOM 1592 O O . TYR A 1 190 ? 4.364 -7.953 -14.538 1.00 74.88 190 TYR A O 1
ATOM 1600 N N . GLU A 1 191 ? 4.824 -5.770 -14.533 1.00 69.44 191 GLU A N 1
ATOM 1601 C CA . GLU A 1 191 ? 5.615 -5.809 -15.754 1.00 69.44 191 GLU A CA 1
ATOM 1602 C C . GLU A 1 191 ? 7.076 -5.516 -15.417 1.00 69.44 191 GLU A C 1
ATOM 1604 O O . GLU A 1 191 ? 7.428 -4.476 -14.836 1.00 69.44 191 GLU A O 1
ATOM 1609 N N . HIS A 1 192 ? 7.954 -6.458 -15.760 1.00 66.50 192 HIS A N 1
ATOM 1610 C CA . HIS A 1 192 ? 9.375 -6.165 -15.756 1.00 66.50 192 HIS A CA 1
ATOM 1611 C C . HIS A 1 192 ? 9.662 -5.296 -16.979 1.00 66.50 192 HIS A C 1
ATOM 1613 O O . HIS A 1 192 ? 9.496 -5.736 -18.112 1.00 66.50 192 HIS A O 1
ATOM 1619 N N . VAL A 1 193 ? 10.038 -4.037 -16.740 1.00 64.81 193 VAL A N 1
ATOM 1620 C CA . VAL A 1 193 ? 10.509 -3.164 -17.816 1.00 64.81 193 VAL A CA 1
ATOM 1621 C C . VAL A 1 193 ? 11.858 -3.714 -18.241 1.00 64.81 193 VAL A C 1
ATOM 1623 O O . VAL A 1 193 ? 12.855 -3.474 -17.562 1.00 64.81 193 VAL A O 1
ATOM 1626 N N . ASP A 1 194 ? 11.850 -4.487 -19.319 1.00 60.00 194 ASP A N 1
ATOM 1627 C CA . ASP A 1 194 ? 13.064 -4.893 -20.002 1.00 60.00 194 ASP A CA 1
ATOM 1628 C C . ASP A 1 194 ? 13.753 -3.617 -20.526 1.00 60.00 194 ASP A C 1
ATOM 1630 O O . ASP A 1 194 ? 13.131 -2.858 -21.279 1.00 60.00 194 ASP A O 1
ATOM 1634 N N . PRO A 1 195 ? 14.995 -3.321 -20.098 1.00 61.28 195 PRO A N 1
ATOM 1635 C CA . PRO A 1 195 ? 15.730 -2.143 -20.555 1.00 61.28 195 PRO A CA 1
ATOM 1636 C C . PRO A 1 195 ? 15.960 -2.136 -22.073 1.00 61.28 195 PRO A C 1
ATOM 1638 O O . PRO A 1 195 ? 16.212 -1.072 -22.635 1.00 61.28 195 PRO A O 1
ATOM 1641 N N . TYR A 1 196 ? 15.839 -3.288 -22.737 1.00 61.22 196 TYR A N 1
ATOM 1642 C CA . TYR A 1 196 ? 15.950 -3.427 -24.187 1.00 61.22 196 TYR A CA 1
ATOM 1643 C C . TYR A 1 196 ? 14.600 -3.401 -24.906 1.00 61.22 196 TYR A C 1
ATOM 1645 O O . TYR A 1 196 ? 14.564 -3.485 -26.136 1.00 61.22 196 TYR A O 1
ATOM 1653 N N . ARG A 1 197 ? 13.485 -3.250 -24.179 1.00 62.78 197 ARG A N 1
ATOM 1654 C CA . ARG A 1 197 ? 12.167 -3.093 -24.791 1.00 62.78 197 ARG A CA 1
ATOM 1655 C C . ARG A 1 197 ? 12.047 -1.705 -25.400 1.00 62.78 197 ARG A C 1
ATOM 1657 O O . ARG A 1 197 ? 11.650 -0.733 -24.759 1.00 62.78 197 ARG A O 1
ATOM 1664 N N . LEU A 1 198 ? 12.426 -1.637 -26.664 1.00 60.28 198 LEU A N 1
ATOM 1665 C CA . LEU A 1 198 ? 12.277 -0.468 -27.509 1.00 60.28 198 LEU A CA 1
ATOM 1666 C C . LEU A 1 198 ? 10.782 -0.165 -27.740 1.00 60.28 198 LEU A C 1
ATOM 1668 O O . LEU A 1 198 ? 9.944 -1.070 -27.759 1.00 60.28 198 LEU A O 1
ATOM 1672 N N . TYR A 1 199 ? 10.451 1.119 -27.897 1.00 58.09 199 TYR A N 1
ATOM 1673 C CA . TYR A 1 199 ? 9.077 1.576 -28.122 1.00 58.09 199 TYR A CA 1
ATOM 1674 C C . TYR A 1 199 ? 8.550 0.985 -29.437 1.00 58.09 199 TYR A C 1
ATOM 1676 O O . TYR A 1 199 ? 9.166 1.153 -30.487 1.00 58.09 199 TYR A O 1
ATOM 1684 N N . THR A 1 200 ? 7.447 0.238 -29.372 1.00 58.53 200 THR A N 1
ATOM 1685 C CA . THR A 1 200 ? 6.995 -0.632 -30.473 1.00 58.53 200 THR A CA 1
ATOM 1686 C C . THR A 1 200 ? 6.410 0.150 -31.653 1.00 58.53 200 THR A C 1
ATOM 1688 O O . THR A 1 200 ? 6.382 -0.369 -32.763 1.00 58.53 200 THR A O 1
ATOM 1691 N N . ASP A 1 201 ? 6.020 1.407 -31.435 1.00 63.94 201 ASP A N 1
ATOM 1692 C CA . ASP A 1 201 ? 5.409 2.268 -32.456 1.00 63.94 201 ASP A CA 1
ATOM 1693 C C . ASP A 1 201 ? 6.438 2.978 -33.356 1.00 63.94 201 ASP A C 1
ATOM 1695 O O . ASP A 1 201 ? 6.059 3.682 -34.290 1.00 63.94 201 ASP A O 1
ATOM 1699 N N . ASP A 1 202 ? 7.741 2.810 -33.100 1.00 70.88 202 ASP A N 1
ATOM 1700 C CA . ASP A 1 202 ? 8.785 3.327 -33.985 1.00 70.88 202 ASP A CA 1
ATOM 1701 C C . ASP A 1 202 ? 9.047 2.322 -35.131 1.00 70.88 202 ASP A C 1
ATOM 1703 O O . ASP A 1 202 ? 9.520 1.202 -34.886 1.00 70.88 202 ASP A O 1
ATOM 1707 N N . PRO A 1 203 ? 8.788 2.688 -36.402 1.00 75.38 203 PRO A N 1
ATOM 1708 C CA . PRO A 1 203 ? 8.992 1.797 -37.546 1.00 75.38 203 PRO A CA 1
ATOM 1709 C C . PRO A 1 203 ? 10.455 1.357 -37.717 1.00 75.38 203 PRO A C 1
ATOM 1711 O O . PRO A 1 203 ? 10.727 0.352 -38.383 1.00 75.38 203 PRO A O 1
ATOM 1714 N N . MET A 1 204 ? 11.419 2.081 -37.137 1.00 73.69 204 MET A N 1
ATOM 1715 C CA . MET A 1 204 ? 12.827 1.678 -37.132 1.00 73.69 204 MET A CA 1
ATOM 1716 C C . MET A 1 204 ? 13.079 0.513 -36.166 1.00 73.69 204 MET A C 1
ATOM 1718 O O . MET A 1 204 ? 13.855 -0.398 -36.464 1.00 73.69 204 MET A O 1
ATOM 1722 N N . VAL A 1 205 ? 12.407 0.524 -35.016 1.00 71.25 205 VAL A N 1
ATOM 1723 C CA . VAL A 1 205 ? 12.503 -0.521 -33.992 1.00 71.25 205 VAL A CA 1
ATOM 1724 C C . VAL A 1 205 ? 11.888 -1.823 -34.498 1.00 71.25 205 VAL A C 1
ATOM 1726 O O . VAL A 1 205 ? 12.491 -2.884 -34.340 1.00 71.25 205 VAL A O 1
ATOM 1729 N N . GLN A 1 206 ? 10.736 -1.744 -35.169 1.00 75.56 206 GLN A N 1
ATOM 1730 C CA . GLN A 1 206 ? 10.088 -2.911 -35.780 1.00 75.56 206 GLN A CA 1
ATOM 1731 C C . GLN A 1 206 ? 10.982 -3.575 -36.836 1.00 75.56 206 GLN A C 1
ATOM 1733 O O . GLN A 1 206 ? 11.116 -4.801 -36.856 1.00 75.56 206 GLN A O 1
ATOM 1738 N N . ARG A 1 207 ? 11.668 -2.771 -37.661 1.00 75.25 207 ARG A N 1
ATOM 1739 C CA . ARG A 1 207 ? 12.644 -3.266 -38.646 1.00 75.25 207 ARG A CA 1
ATOM 1740 C C . ARG A 1 207 ? 13.866 -3.926 -38.006 1.00 75.25 207 ARG A C 1
ATOM 1742 O O . ARG A 1 207 ? 14.312 -4.969 -38.464 1.00 75.25 207 ARG A O 1
ATOM 1749 N N . LYS A 1 208 ? 14.396 -3.364 -36.917 1.00 77.56 208 LYS A N 1
ATOM 1750 C CA . LYS A 1 208 ? 15.522 -3.981 -36.192 1.00 77.56 208 LYS A CA 1
ATOM 1751 C C . LYS A 1 208 ? 15.129 -5.296 -35.517 1.00 77.56 208 LYS A C 1
ATOM 1753 O O . LYS A 1 208 ? 15.918 -6.234 -35.527 1.00 77.56 208 LYS A O 1
ATOM 1758 N N . ASN A 1 209 ? 13.927 -5.370 -34.947 1.00 75.31 209 ASN A N 1
ATOM 1759 C CA . ASN A 1 209 ? 13.439 -6.585 -34.296 1.00 75.31 209 ASN A CA 1
ATOM 1760 C C . ASN A 1 209 ? 13.135 -7.702 -35.305 1.00 75.31 209 ASN A C 1
ATOM 1762 O O . ASN A 1 209 ? 13.500 -8.843 -35.047 1.00 75.31 209 ASN A O 1
ATOM 1766 N N . SER A 1 210 ? 12.527 -7.381 -36.454 1.00 79.19 210 SER A N 1
ATOM 1767 C CA . SER A 1 210 ? 12.297 -8.356 -37.538 1.00 79.19 210 SER A CA 1
ATOM 1768 C C . SER A 1 210 ? 13.612 -8.913 -38.076 1.00 79.19 210 SER A C 1
ATOM 1770 O O . SER A 1 210 ? 13.808 -10.121 -38.018 1.00 79.19 210 SER A O 1
ATOM 1772 N N . PHE A 1 211 ? 14.560 -8.047 -38.445 1.00 78.81 211 PHE A N 1
ATOM 1773 C CA . PHE A 1 211 ? 15.875 -8.482 -38.927 1.00 78.81 211 PHE A CA 1
ATOM 1774 C C . PHE A 1 211 ? 16.623 -9.345 -37.898 1.00 78.81 211 PHE A C 1
ATOM 1776 O O . PHE A 1 211 ? 17.231 -10.359 -38.228 1.00 78.81 211 PHE A O 1
ATOM 1783 N N . ARG A 1 212 ? 16.552 -8.978 -36.612 1.00 76.75 212 ARG A N 1
ATOM 1784 C CA . ARG A 1 212 ? 17.170 -9.762 -35.537 1.00 76.75 212 ARG A CA 1
ATOM 1785 C C . ARG A 1 212 ? 16.520 -11.142 -35.388 1.00 76.75 212 ARG A C 1
ATOM 1787 O O . ARG A 1 212 ? 17.240 -12.114 -35.182 1.00 76.75 212 ARG A O 1
ATOM 1794 N N . ASN A 1 213 ? 15.196 -11.233 -35.496 1.00 79.19 213 ASN A N 1
ATOM 1795 C CA . ASN A 1 213 ? 14.471 -12.503 -35.429 1.00 79.19 213 ASN A CA 1
ATOM 1796 C C . ASN A 1 213 ? 14.773 -13.398 -36.637 1.00 79.19 213 ASN A C 1
ATOM 1798 O O . ASN A 1 213 ? 14.993 -14.589 -36.446 1.00 79.19 213 ASN A O 1
ATOM 1802 N N . GLU A 1 214 ? 14.858 -12.825 -37.840 1.00 76.94 214 GLU A N 1
ATOM 1803 C CA . GLU A 1 214 ? 15.284 -13.531 -39.056 1.00 76.94 214 GLU A CA 1
ATOM 1804 C C . GLU A 1 214 ? 16.703 -14.094 -38.890 1.00 76.94 214 GLU A C 1
ATOM 1806 O O . GLU A 1 214 ? 16.921 -15.285 -39.087 1.00 76.94 214 GLU A O 1
ATOM 1811 N N . CYS A 1 215 ? 17.660 -13.288 -38.414 1.00 70.44 215 CYS A N 1
ATOM 1812 C CA . CYS A 1 215 ? 19.018 -13.769 -38.142 1.00 70.44 215 CYS A CA 1
ATOM 1813 C C . CYS A 1 215 ? 19.073 -14.875 -37.077 1.00 70.44 215 CYS A C 1
ATOM 1815 O O . CYS A 1 215 ? 19.914 -15.767 -37.175 1.00 70.44 215 CYS A O 1
ATOM 1817 N N . TYR A 1 216 ? 18.226 -14.820 -36.043 1.00 70.81 216 TYR A N 1
ATOM 1818 C CA . TYR A 1 216 ? 18.160 -15.896 -35.052 1.00 70.81 216 TYR A CA 1
ATOM 1819 C C . TYR A 1 216 ? 17.553 -17.171 -35.641 1.00 70.81 216 TYR A C 1
ATOM 1821 O O . TYR A 1 216 ? 18.088 -18.242 -35.383 1.00 70.81 216 TYR A O 1
ATOM 1829 N N . GLN A 1 217 ? 16.494 -17.072 -36.450 1.00 66.00 217 GLN A N 1
ATOM 1830 C CA . GLN A 1 217 ? 15.895 -18.231 -37.122 1.00 66.00 217 GLN A CA 1
ATOM 1831 C C . GLN A 1 217 ? 16.889 -18.928 -38.053 1.00 66.00 217 GLN A C 1
ATOM 1833 O O . GLN A 1 217 ? 16.982 -20.148 -37.997 1.00 66.00 217 GLN A O 1
ATOM 1838 N N . VAL A 1 218 ? 17.679 -18.163 -38.815 1.00 67.31 218 VAL A N 1
ATOM 1839 C CA . VAL A 1 218 ? 18.724 -18.712 -39.696 1.00 67.31 218 VAL A CA 1
ATOM 1840 C C . VAL A 1 218 ? 19.806 -19.452 -38.900 1.00 67.31 218 VAL A C 1
ATOM 1842 O O . VAL A 1 218 ? 20.199 -20.550 -39.265 1.00 67.31 218 VAL A O 1
ATOM 1845 N N . ARG A 1 219 ? 20.247 -18.918 -37.753 1.00 57.91 219 ARG A N 1
ATOM 1846 C CA . ARG A 1 219 ? 21.234 -19.624 -36.913 1.00 57.91 219 ARG A CA 1
ATOM 1847 C C . ARG A 1 219 ?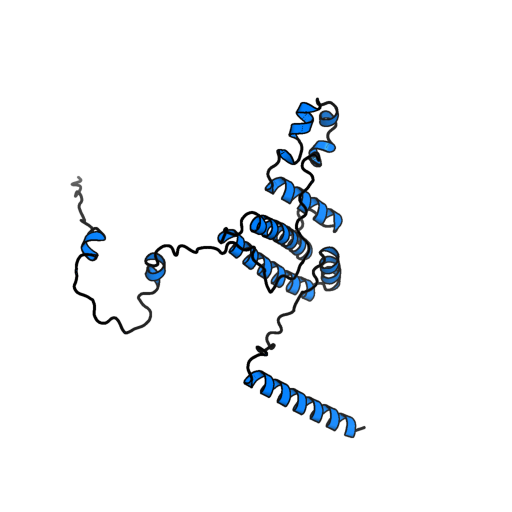 20.697 -20.924 -36.319 1.00 57.91 219 ARG A C 1
ATOM 1849 O O . ARG A 1 219 ? 21.438 -21.891 -36.233 1.00 57.91 219 ARG A O 1
ATOM 1856 N N . TYR A 1 220 ? 19.428 -20.949 -35.912 1.00 55.69 220 TYR A N 1
ATOM 1857 C CA . TYR A 1 220 ? 18.809 -22.168 -35.389 1.00 55.69 220 TYR A CA 1
ATOM 1858 C C . TYR A 1 220 ? 18.536 -23.207 -36.483 1.00 55.69 220 TYR A C 1
ATOM 1860 O O . TYR A 1 220 ? 18.609 -24.397 -36.191 1.00 55.69 220 TYR A O 1
ATOM 1868 N N . SER A 1 221 ? 18.235 -22.794 -37.721 1.00 58.12 221 SER A N 1
ATOM 1869 C CA . SER A 1 221 ? 18.129 -23.733 -38.846 1.00 58.12 221 SER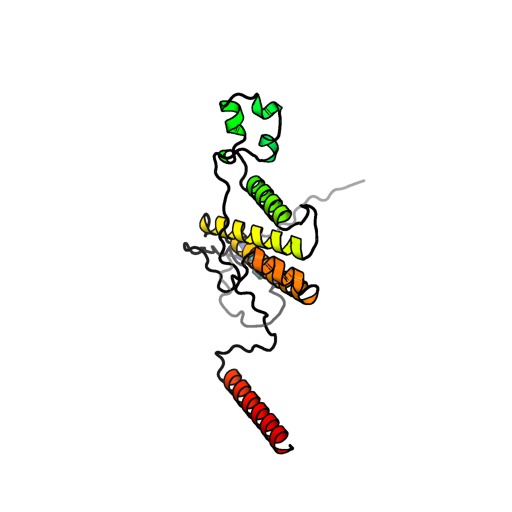 A CA 1
ATOM 1870 C C . SER A 1 221 ? 19.490 -24.318 -39.218 1.00 58.12 221 SER A C 1
ATOM 1872 O O . SER A 1 221 ? 19.591 -25.527 -39.386 1.00 58.12 221 SER A O 1
ATOM 1874 N N . ASP A 1 222 ? 20.544 -23.497 -39.227 1.00 55.09 222 ASP A N 1
ATOM 1875 C CA . ASP A 1 222 ? 21.905 -23.955 -39.532 1.00 55.09 222 ASP A CA 1
ATOM 1876 C C . ASP A 1 222 ? 22.460 -24.907 -38.450 1.00 55.09 222 ASP A C 1
ATOM 1878 O O . ASP A 1 222 ? 23.256 -25.789 -38.751 1.00 55.09 222 ASP A O 1
ATOM 1882 N N . GLU A 1 223 ? 22.037 -24.765 -37.187 1.00 53.19 223 GLU A N 1
ATOM 1883 C CA . GLU A 1 223 ? 22.399 -25.688 -36.095 1.00 53.19 223 GLU A CA 1
ATOM 1884 C C . GLU A 1 223 ? 21.607 -27.010 -36.120 1.00 53.19 223 GLU A C 1
ATOM 1886 O O . GLU A 1 223 ? 22.086 -28.016 -35.592 1.00 53.19 223 GLU A O 1
ATOM 1891 N N . LEU A 1 224 ? 20.417 -27.035 -36.733 1.00 52.44 224 LEU A N 1
ATOM 1892 C CA . LEU A 1 224 ? 19.604 -28.247 -36.907 1.00 52.44 224 LEU A CA 1
ATOM 1893 C C . LEU A 1 224 ? 20.024 -29.076 -38.128 1.00 52.44 224 LEU A C 1
ATOM 1895 O O . LEU A 1 224 ? 19.835 -30.286 -38.108 1.00 52.44 224 LEU A O 1
ATOM 1899 N N . ASP A 1 225 ? 20.648 -28.460 -39.133 1.00 49.09 225 ASP A N 1
ATOM 1900 C CA . ASP A 1 225 ? 21.195 -29.148 -40.314 1.00 49.09 225 ASP A CA 1
ATOM 1901 C C . ASP A 1 225 ? 22.562 -29.828 -40.053 1.00 49.09 225 ASP A C 1
ATOM 1903 O O . ASP A 1 225 ? 23.158 -30.418 -40.956 1.00 49.09 225 ASP A O 1
ATOM 1907 N N . ILE A 1 226 ? 23.075 -29.760 -38.817 1.00 53.19 226 ILE A N 1
ATOM 1908 C CA . ILE A 1 226 ? 24.347 -30.377 -38.389 1.00 53.19 226 ILE A CA 1
ATOM 1909 C C . ILE A 1 226 ? 24.121 -31.691 -37.595 1.00 53.19 226 ILE A C 1
ATOM 1911 O O . ILE A 1 226 ? 25.093 -32.344 -37.207 1.00 53.19 226 ILE A O 1
ATOM 1915 N N . TYR A 1 227 ? 22.868 -32.134 -37.406 1.00 43.47 227 TYR A N 1
ATOM 1916 C CA . TYR A 1 227 ? 22.522 -33.440 -36.813 1.00 43.47 227 TYR A CA 1
ATOM 1917 C C . TYR A 1 227 ? 21.816 -34.384 -37.788 1.00 43.47 227 TYR A C 1
ATOM 1919 O O . TYR A 1 227 ? 20.826 -33.963 -38.421 1.00 43.47 227 TYR A O 1
#

Secondary structure (DSSP, 8-state):
----------PPPGGGGT------S------SSSTTTHHHHS--------SSPPP-TT--B-PPP-PPPTTSBPHHHHT-HHHHTS-HHHHGGGBGGGS-HHHHHHHHHHHHHHHTT--TT---HHHHHHHHHHHHHHHHHHHHH-TT-HHHHHHHHHHHHHHHHHHHHHHHH-HHHHHHHHHHTTB-------TT---TT-HHHHHHHHHHHHHHHHHHHHHHTT-

Foldseek 3Di:
DDDDDDDDPDDDDPVVVVPPPPDPDDDPDDDDDPPPCVVVPPDDPPPQQDPDQDDDPPQLDDDAQDQDDQQDFDPVLVPDPVLVVDDPVVRNCRGNVNDDPVVSLLVVLQVLCVVLPHHSPDPDLLSVLSVLLSVLNVLSVVCVVPVRDVVSVVVSVVSSVVSLVSLVVCCVPPVVSSVSSCVSSVRHPNDDPDPPPDDPPDPVVVVVVVVVVVVVVVVVVVVVVVD

Radius of gyration: 29.73 Å; chains: 1; bounding box: 58×90×72 Å